Protein AF-A0A4P7JST0-F1 (afdb_monomer)

Secondary structure (DSSP, 8-state):
-HHHHHHHHHHHHHHHHHHHHHHHHHHHHHHHHHHH-GGGGGGTTS-SS-TTT-S---S-HHHHHHHHHHHHHHHHHHHHTT-HHHHHHHHHHHHHHHHHHHHHHHHHHHHTHHHHHHHHHHHHHHHHHHHHHHHHHHHHHH-S-HHHHHHHHHHHHHHHHHHHHHHHHHHHHHHH--TTSHHHHHHHHHHHHHHHHHHHHHHHHHHHHHHHHHTT-

Radius of gyration: 41.99 Å; Cα contacts (8 Å, |Δi|>4): 109; chains: 1; bounding box: 80×49×109 Å

Nearest PDB structures (foldseek):
  8i7o-assembly1_B2  TM=2.270E-01  e=3.101E-01  Mus musculus
  8otz-assembly1_DR  TM=3.383E-01  e=1.853E+00  Bos taurus
  8iyj-assembly1_S9  TM=3.357E-01  e=2.065E+00  Mus musculus
  8otz-assembly1_EP  TM=3.548E-01  e=4.652E+00  Bos taurus
  8otz-assembly1_F3  TM=2.801E-01  e=7.575E+00  Bos taurus

Foldseek 3Di:
DVVVVVVVVVVVLVVVLVVLVVLLVLQVVLQVVLVPDPLNVVVQPDFLDDCVLPVDGDSGLNVLSVVLNVLSVVLVVCVVVVVVVVSVVSVVSSVSSVVSSVVSSVCVVVVSPVSVVVVVVVVVVVVVVVVVVVVVVVCVLLPCPLVVLVVVLVVLVVVLVVLVVVLVVLVVVLVVDDDPCNVVSVVVNVVSVVVNVVSVVVSVVSVVVSVVSVVVD

pLDDT: mean 84.92, std 10.51, range [49.06, 96.25]

Solvent-accessible surface area (backbone atoms only — not comparable to full-atom values): 11962 Å² total; per-residue (Å²): 114,70,70,61,55,52,53,52,52,51,54,52,51,54,51,51,53,52,50,52,52,50,50,34,52,53,24,45,54,49,43,50,56,43,70,72,36,80,45,38,69,82,56,62,88,48,58,77,60,55,65,91,77,33,95,64,83,46,72,44,54,39,60,57,44,53,51,52,52,54,51,50,54,48,40,55,52,32,52,75,70,63,42,56,74,64,31,52,56,49,48,54,51,49,50,55,47,52,51,50,50,55,53,49,63,74,43,45,74,62,69,47,50,61,38,44,50,53,52,52,51,52,52,51,53,52,53,48,54,53,50,53,52,52,51,50,54,50,49,56,66,69,61,64,42,69,66,58,56,54,51,52,50,55,52,50,52,53,49,50,56,51,49,54,50,53,41,53,53,50,52,53,49,43,76,74,51,65,81,88,55,39,66,61,43,52,52,51,44,52,52,48,51,55,50,45,56,53,49,56,51,53,49,53,57,48,52,51,52,50,52,59,47,63,76,71,107

Structure (mmCIF, N/CA/C/O backbone):
data_AF-A0A4P7JST0-F1
#
_entry.id   AF-A0A4P7JST0-F1
#
loop_
_atom_site.group_PDB
_atom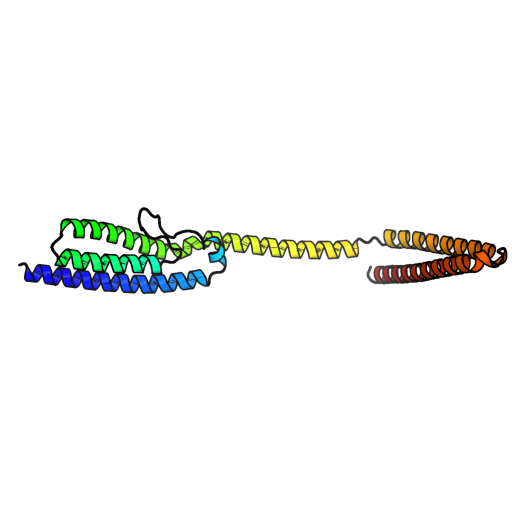_site.id
_atom_site.type_symbol
_atom_site.label_atom_id
_atom_site.label_alt_id
_atom_site.label_comp_id
_atom_site.label_asym_id
_atom_site.label_entity_id
_atom_site.label_seq_id
_atom_site.pdbx_PDB_ins_code
_atom_site.Cartn_x
_atom_site.Cartn_y
_atom_site.Cartn_z
_atom_site.occupancy
_atom_site.B_iso_or_equiv
_atom_site.auth_seq_id
_atom_site.auth_comp_id
_atom_site.auth_asym_id
_atom_site.auth_atom_id
_atom_site.pdbx_PDB_model_num
ATOM 1 N N . MET A 1 1 ? -34.701 -2.764 49.555 1.00 49.06 1 MET A N 1
ATOM 2 C CA . MET A 1 1 ? -33.698 -1.938 48.842 1.00 49.06 1 MET A CA 1
ATOM 3 C C . MET A 1 1 ? -32.906 -2.750 47.814 1.00 49.06 1 MET A C 1
ATOM 5 O O . MET A 1 1 ? -32.708 -2.244 46.717 1.00 49.06 1 MET A O 1
ATOM 9 N N . ASP A 1 2 ? -32.561 -4.014 48.085 1.00 53.06 2 ASP A N 1
ATOM 10 C CA . ASP A 1 2 ? -31.759 -4.849 47.164 1.00 53.06 2 ASP A CA 1
ATOM 11 C C . ASP A 1 2 ? -32.414 -5.152 45.804 1.00 53.06 2 ASP A C 1
ATOM 13 O O . ASP A 1 2 ? -31.735 -5.187 44.782 1.00 53.06 2 ASP A O 1
ATOM 17 N N . SER A 1 3 ? -33.745 -5.285 45.752 1.00 55.75 3 SER A N 1
ATOM 18 C CA . SER A 1 3 ? -34.475 -5.545 44.497 1.00 55.75 3 SER A CA 1
ATOM 19 C C . SER A 1 3 ? -34.432 -4.363 43.509 1.00 55.75 3 SER A C 1
ATOM 21 O O . SER A 1 3 ? -34.330 -4.569 42.300 1.00 55.75 3 SER A O 1
ATOM 23 N N . VAL A 1 4 ? -34.428 -3.123 44.013 1.00 57.88 4 VAL A N 1
ATOM 24 C CA . VAL A 1 4 ? -34.372 -1.904 43.183 1.00 57.88 4 VAL A CA 1
ATOM 25 C C . VAL A 1 4 ? -32.953 -1.670 42.654 1.00 57.88 4 VAL A C 1
ATOM 27 O O . VAL A 1 4 ? -32.780 -1.346 41.481 1.00 57.88 4 VAL A O 1
ATOM 30 N N . MET A 1 5 ? -31.929 -1.913 43.482 1.00 59.59 5 MET A N 1
ATOM 31 C CA . MET A 1 5 ? -30.520 -1.843 43.067 1.00 59.59 5 MET A CA 1
ATOM 32 C C . MET A 1 5 ? -30.179 -2.901 42.005 1.00 59.59 5 MET A C 1
ATOM 34 O O . MET A 1 5 ? -29.514 -2.597 41.014 1.00 59.59 5 MET A O 1
ATOM 38 N N . ALA A 1 6 ? -30.691 -4.127 42.153 1.00 62.25 6 ALA A N 1
ATOM 39 C CA . ALA A 1 6 ? -30.507 -5.189 41.164 1.00 62.25 6 ALA A CA 1
ATOM 40 C C . ALA A 1 6 ? -31.187 -4.871 39.817 1.00 62.25 6 ALA A C 1
ATOM 42 O O . ALA A 1 6 ? -30.610 -5.121 38.755 1.00 62.25 6 ALA A O 1
ATOM 43 N N . ALA A 1 7 ? -32.387 -4.279 39.842 1.00 63.47 7 ALA A N 1
ATOM 44 C CA . ALA A 1 7 ? -33.096 -3.856 38.634 1.00 63.47 7 ALA A CA 1
ATOM 45 C C . ALA A 1 7 ? -32.357 -2.732 37.884 1.00 63.47 7 ALA A C 1
ATOM 47 O O . ALA A 1 7 ? -32.268 -2.769 36.655 1.00 63.47 7 ALA A O 1
ATOM 48 N N . ASN A 1 8 ? -31.772 -1.780 38.618 1.00 73.81 8 ASN A N 1
ATOM 49 C CA . ASN A 1 8 ? -31.016 -0.670 38.040 1.00 73.81 8 ASN A CA 1
ATOM 50 C C . ASN A 1 8 ? -29.708 -1.151 37.379 1.00 73.81 8 ASN A C 1
ATOM 52 O O . ASN A 1 8 ? -29.407 -0.794 36.240 1.00 73.81 8 ASN A O 1
ATOM 56 N N . ASN A 1 9 ? -28.985 -2.068 38.032 1.00 76.88 9 ASN A N 1
ATOM 57 C CA . ASN A 1 9 ? -27.783 -2.686 37.460 1.00 76.88 9 ASN A CA 1
ATOM 58 C C . ASN A 1 9 ? -28.096 -3.477 36.183 1.00 76.88 9 ASN A C 1
ATOM 60 O O . ASN A 1 9 ? -27.368 -3.386 35.196 1.00 76.88 9 ASN A O 1
ATOM 64 N N . LYS A 1 10 ? -29.222 -4.197 36.153 1.00 79.06 10 LYS A N 1
ATOM 65 C CA . LYS A 1 10 ? -29.662 -4.934 34.962 1.00 79.06 10 LYS A CA 1
ATOM 66 C C . LYS A 1 10 ? -29.903 -4.011 33.761 1.00 79.06 10 LYS A C 1
ATOM 68 O O . LYS A 1 10 ? -29.487 -4.342 32.651 1.00 79.06 10 LYS A O 1
ATOM 73 N N . GLN A 1 11 ? -30.531 -2.853 33.970 1.00 82.56 11 GLN A N 1
ATOM 74 C CA . GLN A 1 11 ? -30.744 -1.861 32.909 1.00 82.56 11 GLN A CA 1
ATOM 75 C C . GLN A 1 11 ? -29.426 -1.257 32.402 1.00 82.56 11 GLN A C 1
ATOM 77 O O . GLN A 1 11 ? -29.249 -1.096 31.193 1.00 82.56 11 GLN A O 1
ATOM 82 N N . LEU A 1 12 ? -28.480 -0.980 33.304 1.00 83.19 12 LEU A N 1
ATOM 83 C CA . LEU A 1 12 ? -27.148 -0.490 32.943 1.00 83.19 12 LEU A CA 1
ATOM 84 C C . LEU A 1 12 ? -26.385 -1.496 32.070 1.00 83.19 12 L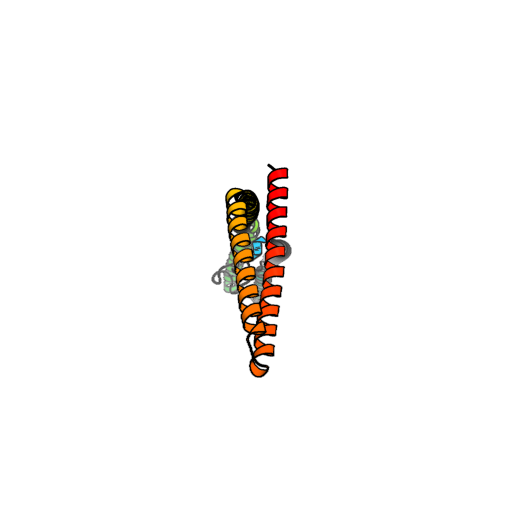EU A C 1
ATOM 86 O O . LEU A 1 12 ? -25.850 -1.114 31.027 1.00 83.19 12 LEU A O 1
ATOM 90 N N . TYR A 1 13 ? -26.401 -2.785 32.423 1.00 84.75 13 TYR A N 1
ATOM 91 C CA . TYR A 1 13 ? -25.759 -3.825 31.613 1.00 84.75 13 TYR A CA 1
ATOM 92 C C . TYR A 1 13 ? -26.397 -3.977 30.232 1.00 84.75 13 TYR A C 1
ATOM 94 O O . TYR A 1 13 ? -25.679 -4.091 29.240 1.00 84.75 13 TYR A O 1
ATOM 102 N N . MET A 1 14 ? -27.728 -3.907 30.136 1.00 86.12 14 MET A N 1
ATOM 103 C CA . MET A 1 14 ? -28.418 -3.930 28.840 1.00 86.12 14 MET A CA 1
ATOM 104 C C . MET A 1 14 ? -27.998 -2.755 27.950 1.00 86.12 14 MET A C 1
ATOM 106 O O . MET A 1 14 ? -27.774 -2.929 26.749 1.00 86.12 14 MET A O 1
ATOM 110 N N . ARG A 1 15 ? -27.836 -1.563 28.534 1.00 88.88 15 ARG A N 1
ATOM 111 C CA . ARG A 1 15 ? -27.357 -0.382 27.808 1.00 88.88 15 ARG A CA 1
ATOM 112 C C . ARG A 1 15 ? -25.908 -0.548 27.347 1.00 88.88 15 ARG A C 1
ATOM 114 O O . ARG A 1 15 ? -25.616 -0.245 26.191 1.00 88.88 15 ARG A O 1
ATOM 121 N N . LEU A 1 16 ? -25.026 -1.066 28.204 1.00 87.44 16 LEU A N 1
ATOM 122 C CA . LEU A 1 16 ? -23.632 -1.367 27.852 1.00 87.44 16 LEU A CA 1
ATOM 123 C C . LEU A 1 16 ? -23.541 -2.389 26.715 1.00 87.44 16 LEU A C 1
ATOM 125 O O . LEU A 1 16 ? -22.839 -2.151 25.738 1.00 87.44 16 LEU A O 1
ATOM 129 N N . GLN A 1 17 ? -24.310 -3.477 26.782 1.00 89.62 17 GLN A N 1
ATOM 130 C CA . GLN A 1 17 ? -24.372 -4.472 25.708 1.00 89.62 17 GLN A CA 1
ATOM 131 C C . GLN A 1 17 ? -24.868 -3.860 24.393 1.00 89.62 17 GLN A C 1
ATOM 133 O O . GLN A 1 17 ? -24.312 -4.139 23.332 1.00 89.62 17 GLN A O 1
ATOM 138 N N . SER A 1 18 ? -25.888 -2.996 24.440 1.00 91.19 18 SER A N 1
ATOM 139 C CA . SER A 1 18 ? -26.353 -2.268 23.253 1.00 91.19 18 SER A CA 1
ATOM 140 C C . SER A 1 18 ? -25.259 -1.371 22.668 1.00 91.19 18 SER A C 1
ATOM 142 O O . SER A 1 18 ? -25.086 -1.327 21.451 1.00 91.19 18 SER A O 1
ATOM 144 N N . MET A 1 19 ? -24.505 -0.677 23.522 1.00 91.62 19 MET A N 1
ATOM 145 C CA . MET A 1 19 ? -23.411 0.196 23.103 1.00 91.62 19 MET A CA 1
ATOM 146 C C . MET A 1 19 ? -22.268 -0.597 22.460 1.00 91.62 19 MET A C 1
ATOM 148 O O . MET A 1 19 ? -21.794 -0.220 21.393 1.00 91.62 19 MET A O 1
ATOM 152 N N . VAL A 1 20 ? -21.862 -1.724 23.054 1.00 91.75 20 VAL A N 1
ATOM 153 C CA . VAL A 1 20 ? -20.820 -2.603 22.494 1.00 91.75 20 VAL A CA 1
ATOM 154 C C . VAL A 1 20 ? -21.263 -3.199 21.156 1.00 91.75 20 VAL A C 1
ATOM 156 O O . VAL A 1 20 ? -20.467 -3.251 20.220 1.00 91.75 20 VAL A O 1
ATOM 159 N N . LYS A 1 21 ? -22.542 -3.567 21.003 1.00 93.00 21 LYS A N 1
ATOM 160 C CA . LYS A 1 21 ? -23.092 -4.013 19.710 1.00 93.00 21 LYS A CA 1
ATOM 161 C C . LYS A 1 21 ? -23.000 -2.934 18.632 1.00 93.00 21 LYS A C 1
ATOM 163 O O . LYS A 1 21 ? -22.606 -3.239 17.507 1.00 93.00 21 LYS A O 1
ATOM 168 N N . GLN A 1 22 ? -23.335 -1.689 18.967 1.00 93.56 22 GLN A N 1
ATOM 169 C CA . GLN A 1 22 ? -23.186 -0.568 18.039 1.00 93.56 22 GLN A CA 1
ATOM 170 C C . GLN A 1 22 ? -21.712 -0.348 17.680 1.00 93.56 22 GLN A C 1
ATOM 172 O O . GLN A 1 22 ? -21.370 -0.311 16.501 1.00 93.56 22 GLN A O 1
ATOM 177 N N . LEU A 1 23 ? -20.830 -0.324 18.683 1.00 93.12 23 LEU A N 1
ATOM 178 C CA . LEU A 1 23 ? -19.386 -0.188 18.495 1.00 93.12 23 LEU A CA 1
ATOM 179 C C . LEU A 1 23 ? -18.822 -1.287 17.587 1.00 93.12 23 LEU A C 1
ATOM 181 O O . LEU A 1 23 ? -17.928 -1.042 16.784 1.00 93.12 23 LEU A O 1
ATOM 185 N N . HIS A 1 24 ? -19.365 -2.500 17.679 1.00 94.19 24 HIS A N 1
ATOM 186 C CA . HIS A 1 24 ? -18.968 -3.621 16.838 1.00 94.19 24 HIS A CA 1
ATOM 187 C C . HIS A 1 24 ? -19.388 -3.425 15.375 1.00 94.19 24 HIS A C 1
ATOM 189 O O . HIS A 1 24 ? -18.627 -3.757 14.464 1.00 94.19 24 HIS A O 1
ATOM 195 N N . SER A 1 25 ? -20.584 -2.877 15.139 1.00 94.12 25 SER A N 1
ATOM 196 C CA . SER A 1 25 ? -21.044 -2.498 13.798 1.00 94.12 25 SER A CA 1
ATOM 197 C C . SER A 1 25 ? -20.152 -1.412 13.195 1.00 94.12 25 SER A C 1
ATOM 199 O O . SER A 1 25 ? -19.687 -1.554 12.063 1.00 94.12 25 SER A O 1
ATOM 201 N N . ASP A 1 26 ? -19.851 -0.372 13.972 1.00 92.81 26 ASP A N 1
ATOM 202 C CA . ASP A 1 26 ? -18.998 0.739 13.544 1.00 92.81 26 ASP A CA 1
A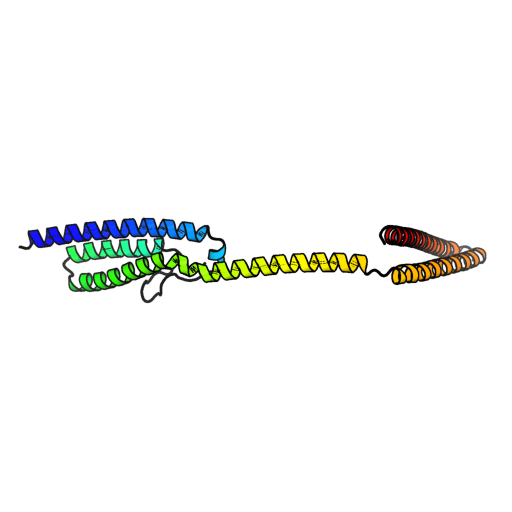TOM 203 C C . ASP A 1 26 ? -17.568 0.262 13.257 1.00 92.81 26 ASP A C 1
ATOM 205 O O . ASP A 1 26 ? -16.986 0.599 12.226 1.00 92.81 26 ASP A O 1
ATOM 209 N N . ALA A 1 27 ? -17.023 -0.603 14.117 1.00 93.81 27 ALA A N 1
ATOM 210 C CA . ALA A 1 27 ? -15.721 -1.227 13.918 1.00 93.81 27 ALA A CA 1
ATOM 211 C C . ALA A 1 27 ? -15.664 -2.037 12.617 1.00 93.81 27 ALA A C 1
ATOM 213 O O . ALA A 1 27 ? -14.731 -1.870 11.837 1.00 93.81 27 ALA A O 1
ATOM 214 N N . LYS A 1 28 ? -16.686 -2.854 12.327 1.00 94.06 28 LYS A N 1
ATOM 215 C CA . LYS A 1 28 ? -16.771 -3.612 11.066 1.00 94.06 28 LYS A CA 1
ATOM 216 C C . LYS A 1 28 ? -16.854 -2.708 9.838 1.00 94.06 28 LYS A C 1
ATOM 218 O O . LYS A 1 28 ? -16.237 -3.012 8.816 1.00 94.06 28 LYS A O 1
ATOM 223 N N . ALA A 1 29 ? -17.615 -1.618 9.919 1.00 93.19 29 ALA A N 1
ATOM 224 C CA . ALA A 1 29 ? -17.712 -0.650 8.832 1.00 93.19 29 ALA A CA 1
ATOM 225 C C . ALA A 1 29 ? -16.350 0.011 8.562 1.00 93.19 29 ALA A C 1
ATOM 227 O O . ALA A 1 29 ? -15.908 0.054 7.413 1.00 93.19 29 ALA A O 1
ATOM 228 N N . THR A 1 30 ? -15.651 0.440 9.615 1.00 90.62 30 THR A N 1
ATOM 229 C CA . THR A 1 30 ? -14.305 1.025 9.522 1.00 90.62 30 THR A CA 1
ATOM 230 C C . THR A 1 30 ? -13.275 0.020 9.009 1.00 90.62 30 THR A C 1
ATOM 232 O O . THR A 1 30 ? -12.503 0.350 8.114 1.00 90.62 30 THR A O 1
ATOM 235 N N . ASP A 1 31 ? -13.296 -1.228 9.485 1.00 92.00 31 ASP A N 1
ATOM 236 C CA . ASP A 1 31 ? -12.404 -2.292 9.003 1.00 92.00 31 ASP A CA 1
ATOM 237 C C . ASP A 1 31 ? -12.580 -2.534 7.498 1.00 92.00 31 ASP A C 1
ATOM 239 O O . ASP A 1 31 ? -11.600 -2.692 6.766 1.00 92.00 31 ASP A O 1
ATOM 243 N N . LYS A 1 32 ? -13.825 -2.517 7.006 1.00 91.00 32 LYS A N 1
ATOM 244 C CA . LYS A 1 32 ? -14.115 -2.638 5.572 1.00 91.00 32 LYS A CA 1
ATOM 245 C C . LYS A 1 32 ? -13.585 -1.437 4.786 1.00 91.00 32 LYS A C 1
ATOM 247 O O . LYS A 1 32 ? -12.882 -1.626 3.797 1.00 91.00 32 LYS A O 1
ATOM 252 N N . LEU A 1 33 ? -13.861 -0.217 5.254 1.00 88.94 33 LEU A N 1
ATOM 253 C CA . LEU A 1 33 ? -13.346 1.008 4.633 1.00 88.94 33 LEU A CA 1
ATOM 254 C C . LEU A 1 33 ? -11.814 1.014 4.574 1.00 88.94 33 LEU A C 1
ATOM 256 O O . LEU A 1 33 ? -11.236 1.434 3.573 1.00 88.94 33 LEU A O 1
ATOM 260 N N . ASN A 1 34 ? -11.159 0.515 5.620 1.00 88.00 34 ASN A N 1
ATOM 261 C CA . ASN A 1 34 ? -9.712 0.389 5.685 1.00 88.00 34 ASN A CA 1
ATOM 262 C C . ASN A 1 34 ? -9.185 -0.632 4.675 1.00 88.00 34 ASN A C 1
ATOM 264 O O . ASN A 1 34 ? -8.257 -0.318 3.935 1.00 88.00 34 ASN A O 1
ATOM 268 N N . LYS A 1 35 ? -9.812 -1.807 4.555 1.00 86.38 35 LYS A N 1
ATOM 269 C CA . LYS A 1 35 ? -9.438 -2.815 3.545 1.00 86.38 35 LYS A CA 1
ATOM 270 C C . LYS A 1 35 ? -9.549 -2.292 2.108 1.00 86.38 35 LYS A C 1
ATOM 272 O O . LYS A 1 35 ? -8.693 -2.614 1.287 1.00 86.38 35 LYS A O 1
ATOM 277 N N . ASP A 1 36 ? -10.550 -1.461 1.822 1.00 85.81 36 ASP A N 1
ATOM 278 C CA . ASP A 1 36 ? -10.782 -0.907 0.482 1.00 85.81 36 ASP A CA 1
ATOM 279 C C . ASP A 1 36 ? -9.819 0.251 0.126 1.00 85.81 36 ASP A C 1
ATOM 281 O O . ASP A 1 36 ? -9.623 0.582 -1.050 1.00 85.81 36 ASP A O 1
ATOM 285 N N . ARG A 1 37 ? -9.171 0.880 1.118 1.00 85.12 37 ARG A N 1
ATOM 286 C CA . ARG A 1 37 ? -8.226 1.987 0.901 1.00 85.12 37 ARG A CA 1
ATOM 287 C C . ARG A 1 37 ? -6.866 1.483 0.424 1.00 85.12 37 ARG A C 1
ATOM 289 O O . ARG A 1 37 ? -6.140 0.802 1.138 1.00 85.12 37 ARG A O 1
ATOM 296 N N . LYS A 1 38 ? -6.431 1.943 -0.754 1.00 77.88 38 LYS A N 1
ATOM 297 C CA . LYS A 1 38 ? -5.102 1.613 -1.317 1.00 77.88 38 LYS A CA 1
ATOM 298 C C . LYS A 1 38 ? -3.936 1.999 -0.397 1.00 77.88 38 LYS A C 1
ATOM 300 O O . LYS A 1 38 ? -2.923 1.308 -0.371 1.00 77.88 38 LYS A O 1
ATOM 305 N N . SER A 1 39 ? -4.072 3.093 0.349 1.00 75.81 39 SER A N 1
ATOM 306 C CA . SER A 1 39 ? -3.072 3.579 1.306 1.00 75.81 39 SER A CA 1
ATOM 307 C C . SER A 1 39 ? -2.976 2.732 2.576 1.00 75.81 39 SER A C 1
ATOM 309 O O . SER A 1 39 ? -1.939 2.757 3.239 1.00 75.81 39 SER A O 1
ATOM 311 N N . HIS A 1 40 ? -3.993 1.916 2.876 1.00 76.62 40 HIS A N 1
ATOM 312 C CA . HIS A 1 40 ? -3.986 1.011 4.023 1.00 76.62 40 HIS A CA 1
ATOM 313 C C . HIS A 1 40 ? -2.894 -0.063 3.923 1.00 76.62 40 HIS A C 1
ATOM 315 O O . HIS A 1 40 ? -2.436 -0.569 4.945 1.00 76.62 40 HIS A O 1
ATOM 321 N N . TYR A 1 41 ? -2.388 -0.335 2.712 1.00 75.88 41 TYR A N 1
ATOM 322 C CA . TYR A 1 41 ? -1.210 -1.179 2.493 1.00 75.88 41 TYR A CA 1
ATOM 323 C C . TYR A 1 41 ? -0.020 -0.782 3.384 1.00 75.88 41 TYR A C 1
ATOM 325 O O . TYR A 1 41 ? 0.662 -1.651 3.914 1.00 75.88 41 TYR A O 1
ATOM 333 N N . TYR A 1 42 ? 0.205 0.518 3.603 1.00 70.38 42 TYR A N 1
ATOM 334 C CA . TYR A 1 42 ? 1.359 1.013 4.360 1.00 70.38 42 TYR A CA 1
ATOM 335 C C . TYR A 1 42 ? 1.244 0.846 5.885 1.00 70.38 42 TYR A C 1
ATOM 337 O O . TYR A 1 42 ? 2.232 1.063 6.578 1.00 70.38 42 TYR A O 1
ATOM 345 N N . ILE A 1 43 ? 0.061 0.499 6.409 1.00 75.56 43 ILE A N 1
ATOM 346 C CA . ILE A 1 43 ? -0.234 0.440 7.857 1.00 75.56 43 ILE A CA 1
ATOM 347 C C . ILE A 1 43 ? -0.720 -0.969 8.268 1.00 75.56 43 ILE A C 1
ATOM 349 O O . ILE A 1 43 ? -0.981 -1.239 9.436 1.00 75.56 43 ILE A O 1
ATOM 353 N N . LYS A 1 44 ? -0.810 -1.904 7.314 1.00 72.12 44 LYS A N 1
ATOM 354 C CA . LYS A 1 44 ? -1.447 -3.220 7.481 1.00 72.12 44 LYS A CA 1
ATOM 355 C C . LYS A 1 44 ? -0.801 -4.119 8.544 1.00 72.12 44 LYS A C 1
ATOM 357 O O . LYS A 1 44 ? -1.469 -5.017 9.035 1.00 72.12 44 LYS A O 1
ATOM 362 N N . GLU A 1 45 ? 0.466 -3.906 8.892 1.00 72.50 45 GLU A N 1
ATOM 363 C CA . GLU A 1 45 ? 1.222 -4.779 9.809 1.00 72.50 45 GLU A CA 1
ATOM 364 C C . GLU A 1 45 ? 1.321 -4.236 11.241 1.00 72.50 45 GLU A C 1
ATOM 366 O O . GLU A 1 45 ? 1.936 -4.861 12.100 1.00 72.50 45 GLU A O 1
ATOM 371 N N . GLN A 1 46 ? 0.717 -3.080 11.521 1.00 80.44 46 GLN A N 1
ATOM 372 C CA . GLN A 1 46 ? 0.775 -2.472 12.847 1.00 80.44 46 GLN A CA 1
ATOM 373 C C . GLN A 1 46 ? -0.467 -2.830 13.662 1.00 80.44 46 GLN A C 1
ATOM 375 O O . GLN A 1 46 ? -1.598 -2.571 13.238 1.00 80.44 46 GLN A O 1
ATOM 380 N N . ALA A 1 47 ? -0.240 -3.397 14.849 1.00 83.56 47 ALA A N 1
ATOM 381 C CA . ALA A 1 47 ? -1.287 -3.611 15.840 1.00 83.56 47 ALA A CA 1
ATOM 382 C C . ALA A 1 47 ? -1.977 -2.281 16.183 1.00 83.56 47 ALA A C 1
ATOM 384 O O . ALA A 1 47 ? -1.322 -1.242 16.296 1.00 83.56 47 ALA A O 1
ATOM 385 N N . LEU A 1 48 ? -3.305 -2.306 16.334 1.00 86.19 48 LEU A N 1
ATOM 386 C CA . LEU A 1 48 ? -4.086 -1.090 16.600 1.00 86.19 48 LEU A CA 1
ATOM 387 C C . LEU A 1 48 ? -3.889 -0.547 18.017 1.00 86.19 48 LEU A C 1
ATOM 389 O O . LEU A 1 48 ? -3.975 0.661 18.230 1.00 86.19 48 LEU A O 1
ATOM 393 N N . PHE A 1 49 ? -3.638 -1.438 18.973 1.00 90.56 49 PHE A N 1
ATOM 394 C CA . PHE A 1 49 ? -3.496 -1.114 20.387 1.00 90.56 49 PHE A CA 1
ATOM 395 C C . PHE A 1 49 ? -2.282 -1.824 20.984 1.00 90.56 49 PHE A C 1
ATOM 397 O O . PHE A 1 49 ? -1.817 -2.831 20.450 1.00 90.56 49 PHE A O 1
ATOM 404 N N . SER A 1 50 ? -1.782 -1.298 22.104 1.00 87.56 50 SER A N 1
ATOM 405 C CA . SER A 1 50 ? -0.683 -1.908 22.849 1.00 87.56 50 SER A CA 1
ATOM 406 C C . SER A 1 50 ? -1.125 -3.179 23.575 1.00 87.56 50 SER A C 1
ATOM 408 O O . SER A 1 50 ? -2.248 -3.269 24.078 1.00 87.56 50 SER A O 1
ATOM 410 N N . GLU A 1 51 ? -0.193 -4.122 23.718 1.00 88.62 51 GLU A N 1
ATOM 411 C CA . GLU A 1 51 ? -0.404 -5.370 24.467 1.00 88.62 51 GLU A CA 1
ATOM 412 C C . GLU A 1 51 ? -0.704 -5.132 25.957 1.00 88.62 51 GLU A C 1
ATOM 414 O O . GLU A 1 51 ? -1.347 -5.942 26.617 1.00 88.62 51 GLU A O 1
ATOM 419 N N . THR A 1 52 ? -0.279 -3.981 26.488 1.00 88.62 52 THR A N 1
ATOM 420 C CA . THR A 1 52 ? -0.570 -3.554 27.863 1.00 88.62 52 THR A CA 1
ATOM 421 C C . THR A 1 52 ? -2.042 -3.221 28.090 1.00 88.62 52 THR A C 1
ATOM 423 O O . THR A 1 52 ? -2.530 -3.369 29.206 1.00 88.62 52 THR A O 1
ATOM 426 N N . LEU A 1 53 ? -2.747 -2.762 27.051 1.00 90.19 53 LEU A N 1
ATOM 427 C CA . LEU A 1 53 ? -4.161 -2.398 27.127 1.00 90.19 53 LEU A CA 1
ATOM 428 C C . LEU A 1 53 ? -5.061 -3.560 26.697 1.00 90.19 53 LEU A C 1
ATOM 430 O O . LEU A 1 53 ? -6.125 -3.781 27.279 1.00 90.19 53 LEU A O 1
ATOM 434 N N . PHE A 1 54 ? -4.627 -4.311 25.685 1.00 91.94 54 PHE A N 1
ATOM 435 C CA . PHE A 1 54 ? -5.319 -5.492 25.192 1.00 91.94 54 PHE A CA 1
ATOM 436 C C . PHE A 1 54 ? -4.361 -6.678 25.132 1.00 91.94 54 PHE A C 1
ATOM 438 O O . PHE A 1 54 ? -3.379 -6.607 24.403 1.00 91.94 54 PHE A O 1
ATOM 445 N N . PRO A 1 55 ? -4.694 -7.824 25.748 1.00 89.38 55 PRO A N 1
ATOM 446 C CA . PRO A 1 55 ? -3.891 -9.045 25.622 1.00 89.38 55 PRO A CA 1
ATOM 447 C C . PRO A 1 55 ? -3.862 -9.635 24.203 1.00 89.38 55 PRO A C 1
ATOM 449 O O . PRO A 1 55 ? -3.197 -10.635 23.954 1.00 89.38 55 PRO A O 1
ATOM 452 N N . VAL A 1 56 ? -4.651 -9.071 23.287 1.00 89.38 56 VAL A N 1
ATOM 453 C CA . VAL A 1 56 ? -4.829 -9.552 21.922 1.00 89.38 56 VAL A CA 1
ATOM 454 C C . VAL A 1 56 ? -4.241 -8.533 20.955 1.00 89.38 56 VAL A C 1
ATOM 456 O O . VAL A 1 56 ? -4.475 -7.335 21.094 1.00 89.38 56 VAL A O 1
ATOM 459 N N . SER A 1 57 ? -3.528 -9.014 19.941 1.00 87.81 57 SER A N 1
ATOM 460 C CA . SER A 1 57 ? -2.988 -8.187 18.864 1.00 87.81 57 SER A CA 1
ATOM 461 C C . SER A 1 57 ? -3.740 -8.461 17.566 1.00 87.81 57 SER A C 1
ATOM 463 O O . SER A 1 57 ? -3.868 -9.606 17.136 1.00 87.81 57 SER A O 1
ATOM 465 N N . SER A 1 58 ? -4.283 -7.410 16.957 1.00 89.25 58 SER A N 1
ATOM 466 C CA . SER A 1 58 ? -4.970 -7.478 15.674 1.00 89.25 58 SER A CA 1
ATOM 467 C C . SER A 1 58 ? -4.831 -6.158 14.922 1.00 89.25 58 SER A C 1
ATOM 469 O O . SER A 1 58 ? -4.579 -5.095 15.493 1.00 89.25 58 SER A O 1
ATOM 471 N N . THR A 1 59 ? -5.013 -6.234 13.613 1.00 87.62 59 THR A N 1
ATOM 472 C CA . THR A 1 59 ? -5.036 -5.084 12.704 1.00 87.62 59 THR A CA 1
ATOM 473 C C . THR A 1 59 ? -6.466 -4.595 12.447 1.00 87.62 59 THR A C 1
ATOM 475 O O . THR A 1 59 ? -6.656 -3.556 11.817 1.00 87.62 59 THR A O 1
ATOM 478 N N . GLU A 1 60 ? -7.465 -5.318 12.968 1.00 90.69 60 GLU A N 1
ATOM 479 C CA . GLU A 1 60 ? -8.898 -5.069 12.789 1.00 90.69 60 GLU A CA 1
ATOM 480 C C . GLU A 1 60 ? -9.561 -4.651 14.109 1.00 90.69 60 GLU A C 1
ATOM 482 O O . GLU A 1 60 ? -9.412 -5.321 15.137 1.00 90.69 60 GLU A O 1
ATOM 487 N N . PHE A 1 61 ? -10.347 -3.571 14.083 1.00 92.88 61 PHE A N 1
ATOM 488 C CA . PHE A 1 61 ? -11.071 -3.052 15.246 1.00 92.88 61 PHE A CA 1
ATOM 489 C C . PHE A 1 61 ? -12.110 -4.052 15.758 1.00 92.88 61 PHE A C 1
ATOM 491 O O . PHE A 1 61 ? -12.294 -4.207 16.968 1.00 92.88 61 PHE A O 1
ATOM 498 N N . SER A 1 62 ? -12.774 -4.770 14.851 1.00 93.75 62 SER A N 1
ATOM 499 C CA . SER A 1 62 ? -13.812 -5.750 15.188 1.00 93.75 62 SER A CA 1
ATOM 500 C C . SER A 1 62 ? -13.306 -6.881 16.092 1.00 93.75 62 SER A C 1
ATOM 502 O O . SER A 1 62 ? -14.076 -7.412 16.903 1.00 93.75 62 SER A O 1
ATOM 504 N N . HIS A 1 63 ? -12.014 -7.212 16.028 1.00 93.31 63 HIS A N 1
ATOM 505 C CA . HIS A 1 63 ? -11.400 -8.219 16.890 1.00 93.31 63 HIS A CA 1
ATOM 506 C C . HIS A 1 63 ? -11.315 -7.750 18.352 1.00 93.31 63 HIS A C 1
ATOM 508 O O . HIS A 1 63 ? -11.704 -8.481 19.264 1.00 93.31 63 HIS A O 1
ATOM 514 N N . TYR A 1 64 ? -10.919 -6.493 18.571 1.00 94.19 64 TYR A N 1
ATOM 515 C CA . TYR A 1 64 ? -10.873 -5.871 19.897 1.00 94.19 64 TYR A CA 1
ATOM 516 C C . TYR A 1 64 ? -12.266 -5.686 20.501 1.00 94.19 64 TYR A C 1
ATOM 518 O O . TYR A 1 64 ? -12.475 -5.980 21.675 1.00 94.19 64 TYR A O 1
ATOM 526 N N . VAL A 1 65 ? -13.256 -5.289 19.695 1.00 94.25 65 VAL A N 1
ATOM 527 C CA . VAL A 1 65 ? -14.637 -5.166 20.191 1.00 94.25 65 VAL A CA 1
ATOM 528 C C . VAL A 1 65 ? -15.218 -6.534 20.567 1.00 94.25 65 VAL A C 1
ATOM 530 O O . VAL A 1 65 ? -15.933 -6.648 21.557 1.00 94.25 65 VAL A O 1
ATOM 533 N N . SER A 1 66 ? -14.876 -7.595 19.827 1.00 94.25 66 SER A N 1
ATOM 534 C CA . SER A 1 66 ? -15.280 -8.967 20.180 1.00 94.25 66 SER A CA 1
ATOM 535 C C . SER A 1 66 ? -14.669 -9.427 21.505 1.00 94.25 66 SER A C 1
ATOM 537 O O . SER A 1 66 ? -15.301 -10.161 22.262 1.00 94.25 66 SER A O 1
ATOM 539 N N . TYR A 1 67 ? -13.434 -9.010 21.788 1.00 94.44 67 TYR A N 1
ATOM 540 C CA . TYR A 1 67 ? -12.791 -9.267 23.072 1.00 94.44 67 TYR A CA 1
ATOM 541 C C . TYR A 1 67 ? -13.509 -8.534 24.217 1.00 94.44 67 TYR A C 1
ATOM 543 O O . TYR A 1 67 ? -13.848 -9.161 25.219 1.00 94.44 67 TYR A O 1
ATOM 551 N N . VAL A 1 68 ? -13.821 -7.248 24.034 1.00 93.25 68 VAL A N 1
ATOM 552 C CA . VAL A 1 68 ? -14.593 -6.442 24.999 1.00 93.25 68 VAL A CA 1
ATOM 553 C C . VAL A 1 68 ? -15.970 -7.054 25.273 1.00 93.25 68 VAL A C 1
ATOM 555 O O . VAL A 1 68 ? -16.386 -7.118 26.424 1.00 93.25 68 VAL A O 1
ATOM 558 N N . ASP A 1 69 ? -16.659 -7.571 24.253 1.00 93.38 69 ASP A N 1
ATOM 559 C CA . ASP A 1 69 ? -17.959 -8.238 24.424 1.00 93.38 69 ASP A CA 1
ATOM 560 C C . ASP A 1 69 ? -17.856 -9.509 25.290 1.00 93.38 69 ASP A C 1
ATOM 562 O O . ASP A 1 69 ? -18.664 -9.733 26.193 1.00 93.38 69 ASP A O 1
ATOM 566 N N . LYS A 1 70 ? -16.805 -10.318 25.095 1.00 93.81 70 LYS A N 1
ATOM 567 C CA . LYS A 1 70 ? -16.529 -11.483 25.955 1.00 93.81 70 LYS A CA 1
ATOM 568 C C . LYS A 1 70 ? -16.242 -11.069 27.399 1.00 93.81 70 LYS A C 1
ATOM 570 O O . LYS A 1 70 ? -16.773 -11.690 28.319 1.00 93.81 70 LYS A O 1
ATOM 575 N N . GLN A 1 71 ? -15.445 -10.020 27.594 1.00 91.62 71 GLN A N 1
ATOM 576 C CA . GLN A 1 71 ? -15.128 -9.490 28.922 1.00 91.62 71 GLN A CA 1
ATOM 577 C C . GLN A 1 71 ? -16.363 -8.902 29.617 1.00 91.62 71 GLN A C 1
ATOM 579 O O . GLN A 1 71 ? -16.563 -9.127 30.807 1.00 91.62 71 GLN A O 1
ATOM 584 N N . LEU A 1 72 ? -17.256 -8.241 28.878 1.00 91.94 72 LEU A N 1
ATOM 585 C CA . LEU A 1 72 ? -18.523 -7.741 29.412 1.00 91.94 72 LEU A CA 1
ATOM 586 C C . LEU A 1 72 ? -19.427 -8.884 29.899 1.00 91.94 72 LEU A C 1
ATOM 588 O O . LEU A 1 72 ? -20.018 -8.796 30.974 1.00 91.94 72 LEU A O 1
ATOM 592 N N . ASN A 1 73 ? -19.505 -9.985 29.148 1.00 91.75 73 ASN A N 1
ATOM 593 C CA . ASN A 1 73 ? -20.248 -11.170 29.582 1.00 91.75 73 ASN A CA 1
ATOM 594 C C . ASN A 1 73 ? -19.615 -11.821 30.824 1.00 91.75 73 ASN A C 1
ATOM 596 O O . ASN A 1 73 ? -20.335 -12.277 31.715 1.00 91.75 73 ASN A O 1
ATOM 600 N N . HIS A 1 74 ? -18.282 -11.819 30.918 1.00 91.50 74 HIS A N 1
ATOM 601 C CA . HIS A 1 74 ? -17.572 -12.289 32.105 1.00 91.50 74 HIS A CA 1
ATOM 602 C C . HIS A 1 74 ? -17.859 -11.413 33.334 1.00 91.50 74 HIS A C 1
ATOM 604 O O . HIS A 1 74 ? -18.143 -11.944 34.405 1.00 91.50 74 HIS A O 1
ATOM 610 N N . LEU A 1 75 ? -17.896 -10.088 33.168 1.00 89.50 75 LEU A N 1
ATOM 611 C CA . LEU A 1 75 ? -18.264 -9.146 34.226 1.00 89.50 75 LEU A CA 1
ATOM 612 C C . LEU A 1 75 ? -19.675 -9.412 34.761 1.00 89.50 75 LEU A C 1
ATOM 614 O O . LEU A 1 75 ? -19.878 -9.456 35.973 1.00 89.50 75 LEU A O 1
ATOM 618 N N . ILE A 1 76 ? -20.646 -9.645 33.873 1.00 87.62 76 ILE A N 1
ATOM 619 C CA . ILE A 1 76 ? -22.022 -9.982 34.270 1.00 87.62 76 ILE A CA 1
ATOM 620 C C . ILE A 1 76 ? -22.043 -11.289 35.080 1.00 87.62 76 ILE A C 1
ATOM 622 O O . ILE A 1 76 ? -22.731 -11.374 36.098 1.00 87.62 76 ILE A O 1
ATOM 626 N N . ALA A 1 77 ? -21.267 -12.298 34.671 1.00 88.94 77 ALA A N 1
ATOM 627 C CA . ALA A 1 77 ? -21.159 -13.558 35.404 1.00 88.94 77 ALA A CA 1
ATOM 628 C C . ALA A 1 77 ? -20.514 -13.379 36.793 1.00 88.94 77 ALA A C 1
ATOM 630 O O . ALA A 1 77 ? -21.036 -13.912 37.772 1.00 88.94 77 ALA A O 1
ATOM 631 N N . LEU A 1 78 ? -19.436 -12.592 36.900 1.00 87.19 78 LEU A N 1
ATOM 632 C CA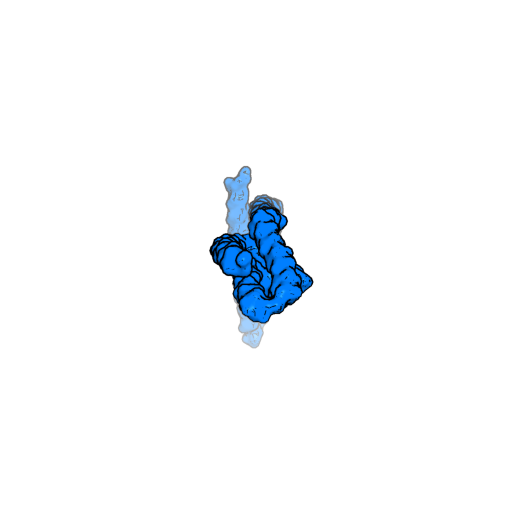 . LEU A 1 78 ? -18.765 -12.282 38.171 1.00 87.19 78 LEU A CA 1
ATOM 633 C C . LEU A 1 78 ? -19.677 -11.530 39.142 1.00 87.19 78 LEU A C 1
ATOM 635 O O . LEU A 1 78 ? -19.694 -11.835 40.336 1.00 87.19 78 LEU A O 1
ATOM 639 N N . GLN A 1 79 ? -20.471 -10.590 38.625 1.00 84.38 79 GLN A N 1
ATOM 640 C CA . GLN A 1 79 ? -21.431 -9.838 39.425 1.00 84.38 79 GLN A CA 1
ATOM 641 C C . GLN A 1 79 ? -22.531 -10.750 39.981 1.00 84.38 79 GLN A C 1
ATOM 643 O O . GLN A 1 79 ? -22.888 -10.643 41.154 1.00 84.38 79 GLN A O 1
ATOM 648 N N . ASN A 1 80 ? -23.023 -11.691 39.170 1.00 85.38 80 ASN A N 1
ATOM 649 C CA . ASN A 1 80 ? -24.006 -12.687 39.603 1.00 85.38 80 ASN A CA 1
ATOM 650 C C . ASN A 1 80 ? -23.426 -13.681 40.624 1.00 85.38 80 ASN A C 1
ATOM 652 O O . ASN A 1 80 ? -24.150 -14.143 41.501 1.00 85.38 80 ASN A O 1
ATOM 656 N N . ALA A 1 81 ? -22.128 -13.989 40.530 1.00 87.88 81 ALA A N 1
ATOM 657 C CA . ALA A 1 81 ? -21.406 -14.827 41.488 1.00 87.88 81 ALA A CA 1
ATOM 658 C C . ALA A 1 81 ? -21.022 -14.088 42.789 1.00 87.88 81 ALA A C 1
ATOM 660 O O . ALA A 1 81 ? -20.549 -14.714 43.734 1.00 87.88 81 ALA A O 1
ATOM 661 N N . GLY A 1 82 ? -21.226 -12.766 42.864 1.00 84.62 82 GLY A N 1
ATOM 662 C CA . GLY A 1 82 ? -20.978 -11.963 44.064 1.00 84.62 82 GLY A CA 1
ATOM 663 C C . GLY A 1 82 ? -19.520 -11.535 44.281 1.00 84.62 82 GLY A C 1
ATOM 664 O O . GLY A 1 82 ? -19.196 -11.001 45.344 1.00 84.62 82 GLY A O 1
ATOM 665 N N . HIS A 1 83 ? -18.635 -11.707 43.294 1.00 86.62 83 HIS A N 1
ATOM 666 C CA . HIS A 1 83 ? -17.216 -11.334 43.385 1.00 86.62 83 HIS A CA 1
ATOM 667 C C . HIS A 1 83 ? -16.979 -9.843 43.078 1.00 86.62 83 HIS A C 1
ATOM 669 O O . HIS A 1 83 ? -16.357 -9.493 42.076 1.00 86.62 83 HIS A O 1
ATOM 675 N N . LYS A 1 84 ? -17.461 -8.956 43.961 1.00 84.88 84 LYS A N 1
ATOM 676 C CA . LYS A 1 84 ? -17.483 -7.492 43.744 1.00 84.88 84 LYS A CA 1
ATOM 677 C C . LYS A 1 84 ? -16.121 -6.8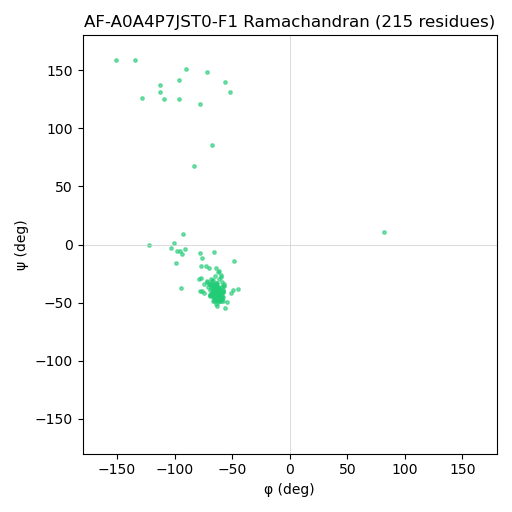80 43.396 1.00 84.88 84 LYS A C 1
ATOM 679 O O . LYS A 1 84 ? -16.019 -6.194 42.393 1.00 84.88 84 LYS A O 1
ATOM 684 N N . GLN A 1 85 ? -15.065 -7.186 44.155 1.00 87.06 85 GLN A N 1
ATOM 685 C CA . GLN A 1 85 ? -13.737 -6.588 43.929 1.00 87.06 85 GLN A CA 1
ATOM 686 C C . GLN A 1 85 ? -13.159 -6.908 42.541 1.00 87.06 85 GLN A C 1
ATOM 688 O O . GLN A 1 85 ? -12.584 -6.040 41.894 1.00 87.06 85 GLN A O 1
ATOM 693 N N . LEU A 1 86 ? -13.335 -8.148 42.071 1.00 87.62 86 LEU A N 1
ATOM 694 C CA . LEU A 1 86 ? -12.884 -8.565 40.739 1.00 87.62 86 LEU A CA 1
ATOM 695 C C . LEU A 1 86 ? -13.743 -7.939 39.634 1.00 87.62 86 LEU A C 1
ATOM 697 O O . LEU A 1 86 ? -13.226 -7.575 38.578 1.00 87.62 86 LEU A O 1
ATOM 701 N N . ALA A 1 87 ? -15.049 -7.800 39.881 1.00 87.38 87 ALA A N 1
ATOM 702 C CA . ALA A 1 87 ? -15.959 -7.123 38.966 1.00 87.38 87 ALA A CA 1
ATOM 703 C C . ALA A 1 87 ? -15.609 -5.632 38.823 1.00 87.38 87 ALA A C 1
ATOM 705 O O . ALA A 1 87 ? -15.604 -5.128 37.702 1.00 87.38 87 ALA A O 1
ATOM 706 N N . ASP A 1 88 ? -15.246 -4.960 39.919 1.00 87.19 88 ASP A N 1
ATOM 707 C CA . ASP A 1 88 ? -14.839 -3.551 39.922 1.00 87.19 88 ASP A CA 1
ATOM 708 C C . ASP A 1 88 ? -13.537 -3.344 39.129 1.00 87.19 88 ASP A C 1
ATOM 710 O O . ASP A 1 88 ? -13.484 -2.485 38.248 1.00 87.19 88 ASP A O 1
ATOM 714 N N . SER A 1 89 ? -12.514 -4.184 39.345 1.00 90.00 89 SER A N 1
ATOM 715 C CA . SER A 1 89 ? -11.264 -4.089 38.574 1.00 90.00 89 SER A CA 1
ATOM 716 C C . SER A 1 89 ? -11.467 -4.360 37.081 1.00 90.00 89 SER A C 1
ATOM 718 O O . SER A 1 89 ? -10.845 -3.721 36.234 1.00 90.00 89 SER A O 1
ATOM 720 N N . LEU A 1 90 ? -12.352 -5.303 36.740 1.00 89.56 90 LEU A N 1
ATOM 721 C CA . LEU A 1 90 ? -12.668 -5.616 35.348 1.00 89.56 90 LEU A CA 1
ATOM 722 C C . LEU A 1 90 ? -13.464 -4.487 34.681 1.00 89.56 90 LEU A C 1
ATOM 724 O O . LEU A 1 90 ? -13.285 -4.230 33.491 1.00 89.56 90 LEU A O 1
ATOM 728 N N . LEU A 1 91 ? -14.327 -3.803 35.436 1.00 89.19 91 LEU A N 1
ATOM 729 C CA . LEU A 1 91 ? -15.083 -2.654 34.948 1.00 89.19 91 LEU A CA 1
ATOM 730 C C . LEU A 1 91 ? -14.154 -1.500 34.563 1.00 89.19 91 LEU A C 1
ATOM 732 O O . LEU A 1 91 ? -14.310 -0.939 33.480 1.00 89.19 91 LEU A O 1
ATOM 736 N N . GLU A 1 92 ? -13.171 -1.190 35.409 1.00 91.25 92 GLU A N 1
ATOM 737 C CA . GLU A 1 92 ? -12.184 -0.138 35.144 1.00 91.25 92 GLU A CA 1
ATOM 738 C C . GLU A 1 92 ? -11.356 -0.451 33.886 1.00 91.25 92 GLU A C 1
ATOM 740 O O . GLU A 1 92 ? -11.177 0.399 33.010 1.00 91.25 92 GLU A O 1
ATOM 745 N N . GLN A 1 93 ? -10.923 -1.706 33.728 1.00 91.94 93 GLN A N 1
ATOM 746 C CA . GLN A 1 93 ? -10.231 -2.154 32.515 1.00 91.94 93 GLN A CA 1
ATOM 747 C C . GLN A 1 93 ? -11.111 -2.034 31.264 1.00 91.94 93 GLN A C 1
ATOM 749 O O . GLN A 1 93 ? -10.657 -1.552 30.223 1.00 91.94 93 GLN A O 1
ATOM 754 N N . LEU A 1 94 ? -12.376 -2.451 31.356 1.00 91.75 94 LEU A N 1
ATOM 755 C CA . LEU A 1 94 ? -13.338 -2.346 30.260 1.00 91.75 94 LEU A CA 1
ATOM 756 C C . LEU A 1 94 ? -13.589 -0.890 29.859 1.00 91.75 94 LEU A C 1
ATOM 758 O O . LEU A 1 94 ? -13.677 -0.597 28.667 1.00 91.75 94 LEU A O 1
ATOM 762 N N . GLU A 1 95 ? -13.671 0.028 30.820 1.00 91.81 95 GLU A N 1
ATOM 763 C CA . GLU A 1 95 ? -13.838 1.457 30.553 1.00 91.81 95 GLU A CA 1
ATOM 764 C C . GLU A 1 95 ? -12.653 2.023 29.763 1.00 91.81 95 GLU A C 1
ATOM 766 O O . GLU A 1 95 ? -12.847 2.700 28.744 1.00 91.81 95 GLU A O 1
ATOM 771 N N . GLN A 1 96 ? -11.428 1.700 30.184 1.00 93.25 96 GLN A N 1
ATOM 772 C CA . GLN A 1 96 ? -10.209 2.116 29.490 1.00 93.25 96 GLN A CA 1
ATOM 773 C C . GLN A 1 96 ? -10.163 1.554 28.061 1.00 93.25 96 GLN A C 1
ATOM 775 O O . GLN A 1 96 ? -9.897 2.291 27.107 1.00 93.25 96 GLN A O 1
ATOM 780 N N . GLN A 1 97 ? -10.489 0.270 27.892 1.00 93.38 97 GLN A N 1
ATOM 781 C CA . GLN A 1 97 ? -10.521 -0.404 26.592 1.00 93.38 97 GLN A CA 1
ATOM 782 C C . GLN A 1 97 ? -11.578 0.191 25.652 1.00 93.38 97 GLN A C 1
ATOM 784 O O . GLN A 1 97 ? -11.278 0.490 24.495 1.00 93.38 97 GLN A O 1
ATOM 789 N N . ILE A 1 98 ? -12.804 0.410 26.134 1.00 93.00 98 ILE A N 1
ATOM 790 C CA . ILE A 1 98 ? -13.891 1.010 25.347 1.00 93.00 98 ILE A CA 1
ATOM 791 C C . ILE A 1 98 ? -13.529 2.441 24.939 1.00 93.00 98 ILE A C 1
ATOM 793 O O . ILE A 1 98 ? -13.691 2.808 23.773 1.00 93.00 98 ILE A O 1
ATOM 797 N N . SER A 1 99 ? -12.999 3.237 25.869 1.00 93.31 99 SER A N 1
ATOM 798 C CA . SER A 1 99 ? -12.588 4.618 25.601 1.00 93.31 99 SER A CA 1
ATOM 799 C C . SER A 1 99 ? -11.491 4.681 24.541 1.00 93.31 99 SER A C 1
ATOM 801 O O . SER A 1 99 ? -11.594 5.461 23.591 1.00 93.31 99 SER A O 1
ATOM 803 N N . ALA A 1 100 ? -10.485 3.809 24.639 1.00 94.06 100 ALA A N 1
ATOM 804 C CA . ALA A 1 100 ? -9.430 3.707 23.641 1.00 94.06 100 ALA A CA 1
ATOM 805 C C . ALA A 1 100 ? -9.975 3.318 22.260 1.00 94.06 100 ALA A C 1
ATOM 807 O O . ALA A 1 100 ? -9.595 3.938 21.266 1.00 94.06 100 ALA A O 1
ATOM 808 N N . ILE A 1 101 ? -10.907 2.358 22.182 1.00 93.06 101 ILE A N 1
ATOM 809 C CA . ILE A 1 101 ? -11.541 1.972 20.912 1.00 93.06 101 ILE A CA 1
ATOM 810 C C . ILE A 1 101 ? -12.306 3.147 20.301 1.00 93.06 101 ILE A C 1
ATOM 812 O O . ILE A 1 101 ? -12.158 3.415 19.110 1.00 93.06 101 ILE A O 1
ATOM 816 N N . ILE A 1 102 ? -13.085 3.886 21.095 1.00 92.75 102 ILE A N 1
ATOM 817 C CA . ILE A 1 102 ? -13.844 5.047 20.608 1.00 92.75 102 ILE A CA 1
ATOM 818 C C . ILE A 1 102 ? -12.902 6.124 20.058 1.00 92.75 102 ILE A C 1
ATOM 820 O O . ILE A 1 102 ? -13.152 6.673 18.982 1.00 92.75 102 ILE A O 1
ATOM 824 N N . VAL A 1 103 ? -11.822 6.435 20.777 1.00 93.00 103 VAL A N 1
ATOM 825 C CA . VAL A 1 103 ? -10.825 7.424 20.337 1.00 93.00 103 VAL A CA 1
ATOM 826 C C . VAL A 1 103 ? -10.136 6.961 19.055 1.00 93.00 103 VAL A C 1
ATOM 828 O O . VAL A 1 103 ? -10.007 7.742 18.108 1.00 93.00 103 VAL A O 1
ATOM 831 N N . ALA A 1 104 ? -9.736 5.694 18.988 1.00 91.62 104 ALA A N 1
ATOM 832 C CA . ALA A 1 104 ? -9.078 5.126 17.819 1.00 91.62 104 ALA A CA 1
ATOM 833 C C . ALA A 1 104 ? -9.998 5.115 16.584 1.00 91.62 104 ALA A C 1
ATOM 835 O O . ALA A 1 104 ? -9.584 5.558 15.517 1.00 91.62 104 ALA A O 1
ATOM 836 N N . LEU A 1 105 ? -11.269 4.726 16.728 1.00 90.56 105 LEU A N 1
ATOM 837 C CA . LEU A 1 105 ? -12.251 4.788 15.637 1.00 90.56 105 LEU A CA 1
ATOM 838 C C . LEU A 1 105 ? -12.477 6.224 15.142 1.00 90.56 105 LEU A C 1
ATOM 840 O O . LEU A 1 105 ? -12.499 6.467 13.938 1.00 90.56 105 LEU A O 1
ATOM 844 N N . LYS A 1 106 ? -12.590 7.199 16.053 1.00 90.62 106 LYS A N 1
ATOM 845 C CA . LYS A 1 106 ? -12.754 8.619 15.685 1.00 90.62 106 LYS A CA 1
ATOM 846 C C . LYS A 1 106 ? -11.520 9.204 14.994 1.00 90.62 106 LYS A C 1
ATOM 848 O O . LYS A 1 106 ? -11.647 10.121 14.185 1.00 90.62 106 LYS A O 1
ATOM 853 N N . SER A 1 107 ? -10.332 8.706 15.329 1.00 88.38 107 SER A N 1
ATOM 854 C CA . SER A 1 107 ? -9.049 9.175 14.791 1.00 88.38 107 SER A CA 1
ATOM 855 C C . SER A 1 107 ? -8.558 8.386 13.575 1.00 88.38 107 SER A C 1
ATOM 857 O O . SER A 1 107 ? -7.620 8.840 12.917 1.00 88.38 107 SER A O 1
ATOM 859 N N . ASP A 1 108 ? -9.213 7.282 13.208 1.00 86.69 108 ASP A N 1
ATOM 860 C CA . ASP A 1 108 ? -8.867 6.471 12.035 1.00 86.69 108 ASP A CA 1
ATOM 861 C C . ASP A 1 108 ? -8.725 7.300 10.738 1.00 86.69 108 ASP A C 1
ATOM 863 O O . ASP A 1 108 ? -7.712 7.138 10.051 1.00 86.69 108 ASP A O 1
ATOM 867 N N . PRO A 1 109 ? -9.588 8.298 10.434 1.00 81.62 109 PRO A N 1
ATOM 868 C CA . PRO A 1 109 ? -9.398 9.149 9.258 1.00 81.62 109 PRO A CA 1
ATOM 869 C C . PRO A 1 109 ? -8.066 9.912 9.246 1.00 81.62 109 PRO A C 1
ATOM 871 O O . PRO A 1 109 ? -7.508 10.151 8.177 1.00 81.62 109 PRO A O 1
ATOM 874 N N . ASN A 1 110 ? -7.540 10.291 10.415 1.00 83.69 110 ASN A N 1
ATOM 875 C CA . ASN A 1 110 ? -6.251 10.976 10.525 1.00 83.69 110 ASN A CA 1
ATOM 876 C C . ASN A 1 110 ? -5.072 10.013 10.356 1.00 83.69 110 ASN A C 1
ATOM 878 O O . ASN A 1 110 ? -4.031 10.426 9.848 1.00 83.69 110 ASN A O 1
ATOM 882 N N . ARG A 1 111 ? -5.244 8.738 10.722 1.00 78.69 111 ARG A N 1
ATOM 883 C CA . ARG A 1 111 ? -4.206 7.704 10.627 1.00 78.69 111 ARG A CA 1
ATOM 884 C C . ARG A 1 111 ? -3.745 7.464 9.188 1.00 78.69 111 ARG A C 1
ATOM 886 O O . ARG A 1 111 ? -2.579 7.160 8.961 1.00 78.69 111 ARG A O 1
ATOM 893 N N . HIS A 1 112 ? -4.632 7.677 8.214 1.00 79.56 112 HIS A N 1
ATOM 894 C CA . HIS A 1 112 ? -4.331 7.497 6.788 1.00 79.56 112 HIS A CA 1
ATOM 895 C C . HIS A 1 112 ? -3.804 8.753 6.081 1.00 79.56 112 HIS A C 1
ATOM 897 O O . HIS A 1 112 ? -3.422 8.675 4.919 1.00 79.56 112 HIS A O 1
ATOM 903 N N . LYS A 1 113 ? -3.734 9.915 6.748 1.00 82.62 113 LYS A N 1
ATOM 904 C CA . LYS A 1 113 ? -3.271 11.161 6.103 1.00 82.62 113 LYS A CA 1
ATOM 905 C C . LYS A 1 113 ? -1.827 11.065 5.613 1.00 82.62 113 LYS A C 1
ATOM 907 O O . LYS A 1 113 ? -1.529 11.506 4.505 1.00 82.62 113 LYS A O 1
ATOM 912 N N . ASP A 1 114 ? -0.943 10.478 6.418 1.00 78.25 114 ASP A N 1
ATOM 913 C CA . ASP A 1 114 ? 0.461 10.300 6.038 1.00 78.25 114 ASP A CA 1
ATOM 914 C C . ASP A 1 114 ? 0.614 9.275 4.903 1.00 78.25 114 ASP A C 1
ATOM 916 O O . ASP A 1 114 ? 1.306 9.523 3.914 1.00 78.25 114 ASP A O 1
ATOM 920 N N . SER A 1 115 ? -0.096 8.147 4.982 1.00 79.88 115 SER A N 1
ATOM 921 C CA . SER A 1 115 ? -0.049 7.115 3.942 1.00 79.88 115 SER A CA 1
ATOM 922 C C . SER A 1 115 ? -0.637 7.601 2.610 1.00 79.88 115 SER A C 1
ATOM 924 O O . SER A 1 115 ? -0.059 7.329 1.553 1.00 79.88 115 SER A O 1
ATOM 926 N N . ASP A 1 116 ? -1.718 8.384 2.640 1.00 82.62 116 ASP A N 1
ATOM 927 C CA . ASP A 1 116 ? -2.293 9.051 1.465 1.00 82.62 116 ASP A CA 1
ATOM 928 C C . ASP A 1 116 ? -1.327 10.084 0.865 1.00 82.62 116 ASP A C 1
ATOM 930 O O . ASP A 1 116 ? -1.125 10.118 -0.355 1.00 82.62 116 ASP A O 1
ATOM 934 N N . TYR A 1 117 ? -0.672 10.891 1.707 1.00 84.44 117 TYR A N 1
ATOM 935 C CA . TYR A 1 117 ? 0.334 11.862 1.274 1.00 84.44 117 TYR A CA 1
ATOM 936 C C . TYR A 1 117 ? 1.521 11.179 0.579 1.00 84.44 117 TYR A C 1
ATOM 938 O O . TYR A 1 117 ? 1.917 11.566 -0.528 1.00 84.44 117 TYR A O 1
ATOM 946 N N . ARG A 1 118 ? 2.045 10.097 1.167 1.00 83.12 118 ARG A N 1
ATOM 947 C CA . ARG A 1 118 ? 3.134 9.294 0.584 1.00 83.12 118 ARG A CA 1
ATOM 948 C C . ARG A 1 118 ? 2.735 8.681 -0.758 1.00 83.12 118 ARG A C 1
ATOM 950 O O . ARG A 1 118 ? 3.515 8.738 -1.716 1.00 83.12 118 ARG A O 1
ATOM 957 N N . LEU A 1 119 ? 1.516 8.151 -0.865 1.00 84.44 119 LEU A N 1
ATOM 958 C CA . LEU A 1 119 ? 0.984 7.618 -2.119 1.00 84.44 119 LEU A CA 1
ATOM 959 C C . LEU A 1 119 ? 0.883 8.710 -3.196 1.00 84.44 119 LEU A C 1
ATOM 961 O O . LEU A 1 119 ? 1.284 8.494 -4.344 1.00 84.44 119 LEU A O 1
ATOM 965 N N . GLN A 1 120 ? 0.396 9.899 -2.830 1.00 87.12 120 GLN A N 1
ATOM 966 C CA . GLN A 1 120 ? 0.276 11.031 -3.745 1.00 87.12 120 GLN A CA 1
ATOM 967 C C . GLN A 1 120 ? 1.645 11.492 -4.266 1.00 87.12 120 GLN A C 1
ATOM 969 O O . GLN A 1 120 ? 1.795 11.711 -5.472 1.00 87.12 120 GLN A O 1
ATOM 974 N N . ILE A 1 121 ? 2.654 11.595 -3.395 1.00 86.44 121 ILE A N 1
ATOM 975 C CA . ILE A 1 121 ? 4.024 11.953 -3.791 1.00 86.44 121 ILE A CA 1
ATOM 976 C C . ILE A 1 121 ? 4.591 10.931 -4.770 1.00 86.44 121 ILE A C 1
ATOM 978 O O . ILE A 1 121 ? 5.114 11.312 -5.819 1.00 86.44 121 ILE A O 1
ATOM 982 N N . ASN A 1 122 ? 4.481 9.639 -4.460 1.00 84.00 122 ASN A N 1
ATOM 983 C CA . ASN A 1 122 ? 5.008 8.592 -5.331 1.00 84.00 122 ASN A CA 1
ATOM 984 C C . ASN A 1 122 ? 4.339 8.615 -6.709 1.00 84.00 122 ASN A C 1
ATOM 986 O O . ASN A 1 122 ? 5.026 8.498 -7.724 1.00 84.00 122 ASN A O 1
ATOM 990 N N . LYS A 1 123 ? 3.024 8.864 -6.764 1.00 87.06 123 LYS A N 1
ATOM 991 C CA . LYS A 1 123 ? 2.293 9.019 -8.027 1.00 87.06 123 LYS A CA 1
ATOM 992 C C . LYS A 1 123 ? 2.788 10.222 -8.838 1.00 87.06 123 LYS A C 1
ATOM 994 O O . LYS A 1 123 ? 3.002 10.096 -10.042 1.00 87.06 123 LYS A O 1
ATOM 999 N N . ARG A 1 124 ? 3.021 11.371 -8.190 1.00 86.62 124 ARG A N 1
ATOM 1000 C CA . ARG A 1 124 ? 3.587 12.565 -8.849 1.00 86.62 124 ARG A CA 1
ATOM 1001 C C . ARG A 1 124 ? 4.987 12.290 -9.401 1.00 86.62 124 ARG A C 1
ATOM 1003 O O . ARG A 1 124 ? 5.234 12.566 -10.570 1.00 86.62 124 ARG A O 1
ATOM 1010 N N . ARG A 1 125 ? 5.866 11.671 -8.603 1.00 86.19 125 ARG A N 1
ATOM 1011 C CA . ARG A 1 125 ? 7.232 11.300 -9.020 1.00 86.19 125 ARG A CA 1
ATOM 1012 C C . ARG A 1 125 ? 7.234 10.330 -10.199 1.00 86.19 125 ARG A C 1
ATOM 1014 O O . ARG A 1 125 ? 8.037 10.484 -11.113 1.00 86.19 125 ARG A O 1
ATOM 1021 N N . TYR A 1 126 ? 6.342 9.342 -10.193 1.00 83.94 126 TYR A N 1
ATOM 1022 C CA . TYR A 1 126 ? 6.203 8.397 -11.299 1.00 83.94 126 TYR A CA 1
ATOM 1023 C C . TYR A 1 126 ? 5.788 9.099 -12.601 1.00 83.94 126 TYR A C 1
ATOM 1025 O O . TYR A 1 126 ? 6.420 8.898 -13.638 1.00 83.94 126 TYR A O 1
ATOM 1033 N N . ASN A 1 127 ? 4.777 9.969 -12.535 1.00 83.19 127 ASN A N 1
ATOM 1034 C CA . ASN A 1 127 ? 4.308 10.726 -13.697 1.00 83.19 127 ASN A CA 1
ATOM 1035 C C . ASN A 1 127 ? 5.376 11.693 -14.229 1.00 83.19 127 ASN A C 1
ATOM 1037 O O . ASN A 1 127 ? 5.540 11.812 -15.441 1.00 83.19 127 ASN A O 1
ATOM 1041 N N . GLN A 1 128 ? 6.134 12.336 -13.337 1.00 82.88 128 GLN A N 1
ATOM 1042 C CA . GLN A 1 128 ? 7.239 13.216 -13.716 1.00 82.88 128 GLN A CA 1
ATOM 1043 C C . GLN A 1 128 ? 8.340 12.442 -14.452 1.00 82.88 128 GLN A C 1
ATOM 1045 O O . GLN A 1 128 ? 8.695 12.807 -15.566 1.00 82.88 128 GLN A O 1
ATOM 1050 N N . ARG A 1 129 ? 8.774 11.290 -13.918 1.00 79.94 129 ARG A N 1
ATOM 1051 C CA . ARG A 1 129 ? 9.750 10.412 -14.592 1.00 79.94 129 ARG A CA 1
ATOM 1052 C C . ARG A 1 129 ? 9.282 9.945 -15.970 1.00 79.94 129 ARG A C 1
ATOM 1054 O O . ARG A 1 129 ? 10.098 9.794 -16.875 1.00 79.94 129 ARG A O 1
ATOM 1061 N N . GLN A 1 130 ? 7.984 9.689 -16.145 1.00 77.25 130 GLN A N 1
ATOM 1062 C CA . GLN A 1 130 ? 7.438 9.373 -17.467 1.00 77.25 130 GLN A CA 1
ATOM 1063 C C . GLN A 1 130 ? 7.530 10.561 -18.430 1.00 77.25 130 GLN A C 1
ATOM 1065 O O . GLN A 1 130 ? 7.891 10.362 -19.589 1.00 77.25 130 GLN A O 1
ATOM 1070 N N . SER A 1 131 ? 7.208 11.772 -17.969 1.00 71.19 131 SER A N 1
ATOM 1071 C CA . SER A 1 131 ? 7.326 12.991 -18.774 1.00 71.19 131 SER A CA 1
ATOM 1072 C C . SER A 1 131 ? 8.776 13.247 -19.189 1.00 71.19 131 SER A C 1
ATOM 1074 O O . SER A 1 131 ? 9.047 13.426 -20.376 1.00 71.19 131 SER A O 1
ATOM 1076 N N . ASP A 1 132 ? 9.711 13.157 -18.243 1.00 70.56 132 ASP A N 1
ATOM 1077 C CA . ASP A 1 132 ? 11.139 13.382 -18.485 1.00 70.56 132 ASP A CA 1
ATOM 1078 C C . ASP A 1 132 ? 11.705 12.356 -19.480 1.00 70.56 132 ASP A C 1
ATOM 1080 O O . ASP A 1 132 ? 12.432 12.711 -20.405 1.00 70.56 132 ASP A O 1
ATOM 1084 N N . ASN A 1 133 ? 11.307 11.081 -19.376 1.00 71.06 133 ASN A N 1
ATOM 1085 C CA . ASN A 1 133 ? 11.700 10.050 -20.344 1.00 71.06 133 ASN A CA 1
ATOM 1086 C C . ASN A 1 133 ? 11.136 10.301 -21.755 1.00 71.06 133 ASN A C 1
ATOM 1088 O O . ASN A 1 133 ? 11.813 10.025 -22.752 1.00 71.06 133 ASN A O 1
ATOM 1092 N N . ARG A 1 134 ? 9.911 10.831 -21.878 1.00 65.50 134 ARG A N 1
ATOM 1093 C CA . ARG A 1 134 ? 9.339 11.211 -23.183 1.00 65.50 134 ARG A CA 1
ATOM 1094 C C . ARG A 1 134 ? 10.084 12.395 -23.794 1.00 65.50 134 ARG A C 1
ATOM 1096 O O . ARG A 1 134 ? 10.427 12.348 -24.968 1.00 65.50 134 ARG A O 1
ATOM 1103 N N . GLN A 1 135 ? 10.404 13.408 -22.996 1.00 61.47 135 GLN A N 1
ATOM 1104 C CA . GLN A 1 135 ? 11.186 14.554 -23.461 1.00 61.47 135 GLN A CA 1
ATOM 1105 C C . GLN A 1 135 ? 12.615 14.148 -23.840 1.00 61.47 135 GLN A C 1
ATOM 1107 O O . GLN A 1 135 ? 13.104 14.543 -24.894 1.00 61.47 135 GLN A O 1
ATOM 1112 N N . HIS A 1 136 ? 13.263 13.291 -23.047 1.00 60.91 136 HIS A N 1
ATOM 1113 C CA . HIS A 1 136 ? 14.601 12.785 -23.349 1.00 60.91 136 HIS A CA 1
ATOM 1114 C C . HIS A 1 136 ? 14.630 11.929 -24.624 1.00 60.91 136 HIS A C 1
ATOM 1116 O O . HIS A 1 136 ? 15.546 12.058 -25.434 1.00 60.91 136 HIS A O 1
ATOM 1122 N N . SER A 1 137 ? 13.623 11.078 -24.848 1.00 60.47 137 SER A N 1
ATOM 1123 C CA . SER A 1 137 ? 13.528 10.279 -26.080 1.00 60.47 137 SER A CA 1
ATOM 1124 C C . SER A 1 137 ? 13.252 11.134 -27.320 1.00 60.47 137 SER A C 1
ATOM 1126 O O . SER A 1 137 ? 13.856 10.891 -28.366 1.00 60.47 137 SER A O 1
ATOM 1128 N N . GLN A 1 138 ? 12.429 12.178 -27.197 1.00 58.06 138 GLN A N 1
ATOM 1129 C CA . GLN A 1 138 ? 12.195 13.148 -28.269 1.00 58.06 138 GLN A CA 1
ATOM 1130 C C . GLN A 1 138 ? 13.456 13.973 -28.567 1.00 58.06 138 GLN A C 1
ATOM 1132 O O . GLN A 1 138 ? 13.892 14.014 -29.717 1.00 58.06 138 GLN A O 1
ATOM 1137 N N . ALA A 1 139 ? 14.120 14.524 -27.548 1.00 60.25 139 ALA A N 1
ATOM 1138 C CA . ALA A 1 139 ? 15.369 15.270 -27.710 1.00 60.25 139 ALA A CA 1
ATOM 1139 C C . ALA A 1 139 ? 16.487 14.406 -28.319 1.00 60.25 139 ALA A C 1
ATOM 1141 O O . ALA A 1 139 ? 17.181 14.849 -29.228 1.00 60.25 139 ALA A O 1
ATOM 1142 N N . LYS A 1 140 ? 16.620 13.139 -27.903 1.00 58.88 140 LYS A N 1
ATOM 1143 C CA . LYS A 1 140 ? 17.599 12.199 -28.474 1.00 58.88 140 LYS A CA 1
ATOM 1144 C C . LYS A 1 140 ? 17.336 11.890 -29.951 1.00 58.88 140 LYS A C 1
ATOM 1146 O O . LYS A 1 140 ? 18.287 11.671 -30.695 1.00 58.88 140 LYS A O 1
ATOM 1151 N N . SER A 1 141 ? 16.072 11.873 -30.377 1.00 59.75 141 SER A N 1
ATOM 1152 C CA . SER A 1 141 ? 15.709 11.652 -31.783 1.00 59.75 141 SER A CA 1
ATOM 1153 C C . SER A 1 141 ? 15.977 12.871 -32.672 1.00 59.75 141 SER A C 1
ATOM 1155 O O . SER A 1 141 ? 16.388 12.700 -33.814 1.00 59.75 141 SER A O 1
ATOM 1157 N N . VAL A 1 142 ? 15.821 14.085 -32.131 1.00 58.38 142 VAL A N 1
ATOM 1158 C CA . VAL A 1 142 ? 16.113 15.350 -32.830 1.00 58.38 142 VAL A CA 1
ATOM 1159 C C . VAL A 1 142 ? 17.620 15.650 -32.848 1.00 58.38 142 VAL A C 1
ATOM 1161 O O . VAL A 1 142 ? 18.126 16.246 -33.790 1.00 58.38 142 VAL A O 1
ATOM 1164 N N . MET A 1 143 ? 18.365 15.195 -31.835 1.00 55.38 143 MET A N 1
ATOM 1165 C CA . MET A 1 143 ? 19.796 15.478 -31.663 1.00 55.38 143 MET A CA 1
ATOM 1166 C C . MET A 1 143 ? 20.734 14.424 -32.287 1.00 55.38 143 MET A C 1
ATOM 1168 O O . MET A 1 143 ? 21.950 14.506 -32.098 1.00 55.38 143 MET A O 1
ATOM 1172 N N . MET A 1 144 ? 20.239 13.455 -33.073 1.00 57.72 144 MET A N 1
ATOM 1173 C CA . MET A 1 144 ? 21.109 12.837 -34.086 1.00 57.72 144 MET A CA 1
ATOM 1174 C C . MET A 1 144 ? 21.408 13.913 -35.131 1.00 57.72 144 MET A C 1
ATOM 1176 O O . MET A 1 144 ? 20.692 14.081 -36.109 1.00 57.72 144 MET A O 1
ATOM 1180 N N . ASN A 1 145 ? 22.442 14.698 -34.836 1.00 68.00 145 ASN A N 1
ATOM 1181 C CA . ASN A 1 145 ? 22.886 15.847 -35.605 1.00 68.00 145 ASN A CA 1
ATOM 1182 C C . ASN A 1 145 ? 23.068 15.420 -37.072 1.00 68.00 145 ASN A C 1
ATOM 1184 O O . ASN A 1 145 ? 23.719 14.404 -37.326 1.00 68.00 145 ASN A O 1
ATOM 1188 N N . ALA A 1 146 ? 22.514 16.179 -38.025 1.00 70.44 146 ALA A N 1
ATOM 1189 C CA . ALA A 1 146 ? 22.679 15.942 -39.463 1.00 70.44 146 ALA A CA 1
ATOM 1190 C C . ALA A 1 146 ? 24.149 15.648 -39.818 1.00 70.44 146 ALA A C 1
ATOM 1192 O O . ALA A 1 146 ? 24.456 14.709 -40.553 1.00 70.44 146 ALA A O 1
ATOM 1193 N N . HIS A 1 147 ? 25.080 16.344 -39.161 1.00 75.19 147 HIS A N 1
ATOM 1194 C CA . HIS A 1 147 ? 26.514 16.137 -39.321 1.00 75.19 147 HIS A CA 1
ATOM 1195 C C . HIS A 1 147 ? 26.995 14.726 -38.924 1.00 75.19 147 HIS A C 1
ATOM 1197 O O . HIS A 1 147 ? 27.848 14.149 -39.595 1.00 75.19 147 HIS A O 1
ATOM 1203 N N . GLN A 1 148 ? 26.426 14.120 -37.876 1.00 83.94 148 GLN A N 1
ATOM 1204 C CA . GLN A 1 148 ? 26.743 12.740 -37.486 1.00 83.94 148 GLN A CA 1
ATOM 1205 C C . GLN A 1 148 ? 26.218 11.721 -38.504 1.00 83.94 148 GLN A C 1
ATOM 1207 O O . GLN A 1 148 ? 26.863 10.694 -38.718 1.00 83.94 148 GLN A O 1
ATOM 1212 N N . MET A 1 149 ? 25.070 11.986 -39.134 1.00 84.25 149 MET A N 1
ATOM 1213 C CA . MET A 1 149 ? 24.527 11.111 -40.177 1.00 84.25 149 MET A CA 1
ATOM 1214 C C . MET A 1 149 ? 25.382 11.166 -41.446 1.00 84.25 149 MET A C 1
ATOM 1216 O O . MET A 1 149 ? 25.751 10.113 -41.965 1.00 84.25 149 MET A O 1
ATOM 1220 N N . HIS A 1 150 ? 25.796 12.362 -41.877 1.00 85.19 150 HIS A N 1
ATOM 1221 C CA . HIS A 1 150 ? 26.723 12.515 -43.003 1.00 85.19 150 HIS A CA 1
ATOM 1222 C C . HIS A 1 150 ? 28.104 11.912 -42.714 1.00 85.19 150 HIS A C 1
ATOM 1224 O O . HIS A 1 150 ? 28.658 11.231 -43.573 1.00 85.19 150 HIS A O 1
ATOM 1230 N N . SER A 1 151 ? 28.640 12.083 -41.500 1.00 88.69 151 SER A N 1
ATOM 1231 C CA . SER A 1 151 ? 29.911 11.462 -41.101 1.00 88.69 151 SER A CA 1
ATOM 1232 C C . SER A 1 151 ? 29.852 9.929 -41.202 1.00 88.69 151 SER A C 1
ATOM 1234 O O . SER A 1 151 ? 30.692 9.306 -41.853 1.00 88.69 151 SER A O 1
ATOM 1236 N N . LYS A 1 152 ? 28.783 9.308 -40.682 1.00 89.25 152 LYS A N 1
ATOM 1237 C CA . LYS A 1 152 ? 28.567 7.855 -40.806 1.00 89.25 152 LYS A CA 1
ATOM 1238 C C . LYS A 1 152 ? 28.377 7.390 -42.247 1.00 89.25 152 LYS A C 1
ATOM 1240 O O . LYS A 1 152 ? 28.796 6.284 -42.586 1.00 89.25 152 LYS A O 1
ATOM 1245 N N . LEU A 1 153 ? 27.761 8.209 -43.098 1.00 91.69 153 LEU A N 1
ATOM 1246 C CA . LEU A 1 153 ? 27.604 7.890 -44.515 1.00 91.69 153 LEU A CA 1
ATOM 1247 C C . LEU A 1 153 ? 28.970 7.784 -45.204 1.00 91.69 153 LEU A C 1
ATOM 1249 O O . LEU A 1 153 ? 29.222 6.813 -45.916 1.00 91.69 153 LEU A O 1
ATOM 1253 N N . VAL A 1 154 ? 29.876 8.726 -44.926 1.00 92.25 154 VAL A N 1
ATOM 1254 C CA . VAL A 1 154 ? 31.260 8.690 -45.427 1.00 92.25 154 VAL A CA 1
ATOM 1255 C C . VAL A 1 154 ? 31.993 7.439 -44.930 1.00 92.25 154 VAL A C 1
ATOM 1257 O O . VAL A 1 154 ? 32.639 6.750 -45.722 1.00 92.25 154 VAL A O 1
ATOM 1260 N N . GLU A 1 155 ? 31.847 7.084 -43.651 1.00 92.38 155 GLU A N 1
ATOM 1261 C CA . GLU A 1 155 ? 32.435 5.855 -43.098 1.00 92.38 155 GLU A CA 1
ATOM 1262 C C . GLU A 1 155 ? 31.922 4.591 -43.807 1.00 92.38 155 GLU A C 1
ATOM 1264 O O . GLU A 1 155 ? 32.714 3.714 -44.165 1.00 92.38 155 GLU A O 1
ATOM 1269 N N . TYR A 1 156 ? 30.610 4.494 -44.046 1.00 93.62 156 TYR A N 1
ATOM 1270 C CA . TYR A 1 156 ? 29.996 3.337 -44.702 1.00 93.62 156 TYR A CA 1
ATOM 1271 C C . TYR A 1 156 ? 30.418 3.202 -46.162 1.00 93.62 156 TYR A C 1
ATOM 1273 O O . TYR A 1 156 ? 30.732 2.094 -46.596 1.00 93.62 156 TYR A O 1
ATOM 1281 N N . ARG A 1 157 ? 30.532 4.316 -46.891 1.00 92.44 157 ARG A N 1
ATOM 1282 C CA . ARG A 1 157 ? 31.115 4.329 -48.241 1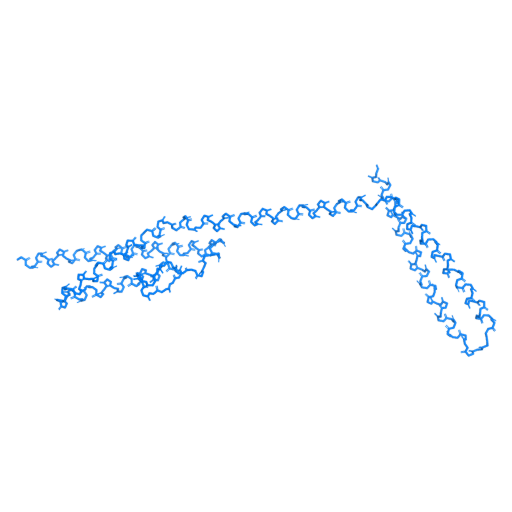.00 92.44 157 ARG A CA 1
ATOM 1283 C C . ARG A 1 157 ? 32.580 3.880 -48.225 1.00 92.44 157 ARG A C 1
ATOM 1285 O O . ARG A 1 157 ? 33.005 3.122 -49.091 1.00 92.44 157 ARG A O 1
ATOM 1292 N N . GLY A 1 158 ? 33.340 4.250 -47.194 1.00 93.81 158 GLY A N 1
ATOM 1293 C CA . GLY A 1 158 ? 34.695 3.734 -46.981 1.00 93.81 158 GLY A CA 1
ATOM 1294 C C . GLY A 1 158 ? 34.742 2.219 -46.731 1.00 93.81 158 GLY A C 1
ATOM 1295 O O . GLY A 1 158 ? 35.641 1.534 -47.224 1.00 93.81 158 GLY A O 1
ATOM 1296 N N . PHE A 1 159 ? 33.778 1.663 -45.985 1.00 94.69 159 PHE A N 1
ATOM 1297 C CA . PHE A 1 159 ? 33.651 0.210 -45.810 1.00 94.69 159 PHE A CA 1
ATOM 1298 C C . PHE A 1 159 ? 33.268 -0.504 -47.108 1.00 94.69 159 PHE A C 1
ATOM 1300 O O . PHE A 1 159 ? 33.832 -1.562 -47.381 1.00 94.69 159 PHE A O 1
ATOM 1307 N N . GLU A 1 160 ? 32.367 0.074 -47.903 1.00 94.62 160 GLU A N 1
ATOM 1308 C CA . GLU A 1 160 ? 31.975 -0.443 -49.217 1.00 94.62 160 GLU A CA 1
ATOM 1309 C C . GLU A 1 160 ? 33.200 -0.5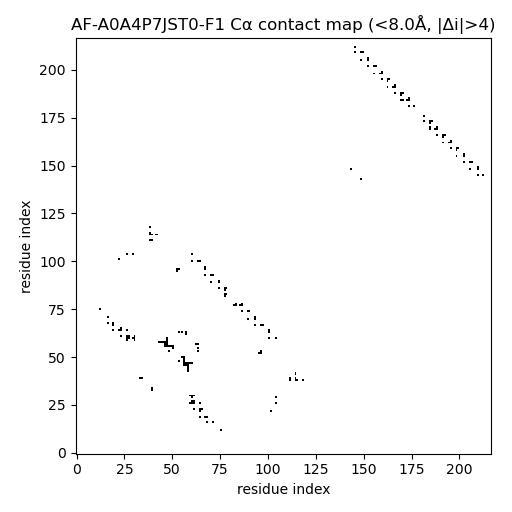96 -50.129 1.00 94.62 160 GLU A C 1
ATOM 1311 O O . GLU A 1 160 ? 33.506 -1.709 -50.559 1.00 94.62 160 GLU A O 1
ATOM 1316 N N . SER A 1 161 ? 33.979 0.475 -50.306 1.00 94.50 161 SER A N 1
ATOM 1317 C CA . SER A 1 161 ? 35.195 0.457 -51.129 1.00 94.50 161 SER A CA 1
ATOM 1318 C C . SER A 1 161 ? 36.222 -0.579 -50.658 1.00 94.50 161 SER A C 1
ATOM 1320 O O . SER A 1 161 ? 36.831 -1.271 -51.475 1.00 94.50 161 SER A O 1
ATOM 1322 N N . ARG A 1 162 ? 36.409 -0.734 -49.337 1.00 95.50 162 ARG A N 1
ATOM 1323 C CA . ARG A 1 162 ? 37.318 -1.752 -48.779 1.00 95.50 162 ARG A CA 1
ATOM 1324 C C . ARG A 1 162 ? 36.831 -3.177 -49.033 1.00 95.50 162 ARG A C 1
ATOM 1326 O O . ARG A 1 162 ? 37.643 -4.039 -49.352 1.00 95.50 162 ARG A O 1
ATOM 1333 N N . LEU A 1 163 ? 35.530 -3.435 -48.892 1.00 95.25 163 LEU A N 1
ATOM 1334 C CA . LEU A 1 163 ? 34.952 -4.755 -49.160 1.00 95.25 163 LEU A CA 1
ATOM 1335 C C . LEU A 1 163 ? 35.065 -5.122 -50.642 1.00 95.25 163 LEU A C 1
ATOM 1337 O O . LEU A 1 163 ? 35.388 -6.264 -50.953 1.00 95.25 163 LEU A O 1
ATOM 1341 N N . GLU A 1 164 ? 34.861 -4.167 -51.551 1.00 94.00 164 GLU A N 1
ATOM 1342 C CA . GLU A 1 164 ? 35.062 -4.393 -52.985 1.00 94.00 164 GLU A CA 1
ATOM 1343 C C . GLU A 1 164 ? 36.517 -4.718 -53.325 1.00 94.00 164 GLU A C 1
ATOM 1345 O O . GLU A 1 164 ? 36.768 -5.605 -54.141 1.00 94.00 164 GLU A O 1
ATOM 1350 N N . LEU A 1 165 ? 37.478 -4.047 -52.684 1.00 96.06 165 LEU A N 1
ATOM 1351 C CA . LEU A 1 165 ? 38.894 -4.366 -52.857 1.00 96.06 165 LEU A CA 1
ATOM 1352 C C . LEU A 1 165 ? 39.205 -5.792 -52.379 1.00 96.06 165 LEU A C 1
ATOM 1354 O O . LEU A 1 165 ? 39.802 -6.562 -53.128 1.00 96.06 165 LEU A O 1
ATOM 1358 N N . MET A 1 166 ? 38.732 -6.168 -51.184 1.00 94.00 166 MET A N 1
ATOM 1359 C CA . MET A 1 166 ? 38.909 -7.522 -50.641 1.00 94.00 166 MET A CA 1
ATOM 1360 C C . MET A 1 166 ? 38.317 -8.593 -51.564 1.00 94.00 166 MET A C 1
ATOM 1362 O O . MET A 1 166 ? 38.936 -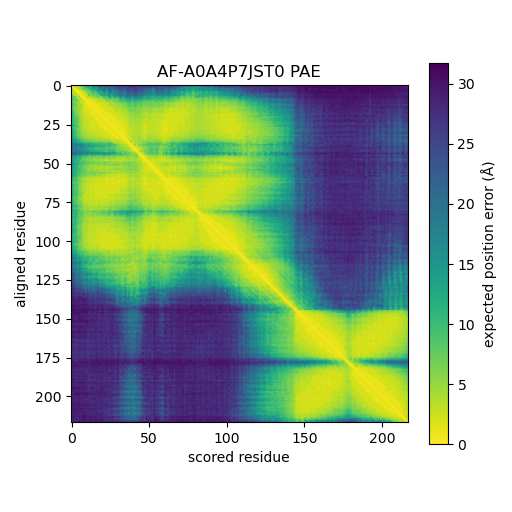9.633 -51.769 1.00 94.00 166 MET A O 1
ATOM 1366 N N . ILE A 1 167 ? 37.146 -8.339 -52.156 1.00 94.56 167 ILE A N 1
ATOM 1367 C CA . ILE A 1 167 ? 36.532 -9.257 -53.126 1.00 94.56 167 ILE A CA 1
ATOM 1368 C C . ILE A 1 167 ? 37.437 -9.419 -54.350 1.00 94.56 167 ILE A C 1
ATOM 1370 O O . ILE A 1 167 ? 37.752 -10.547 -54.720 1.00 94.56 167 ILE A O 1
ATOM 1374 N N . ARG A 1 168 ? 37.922 -8.318 -54.941 1.00 94.38 168 ARG A N 1
ATOM 1375 C CA . ARG A 1 168 ? 38.807 -8.372 -56.119 1.00 94.38 168 ARG A CA 1
ATOM 1376 C C . ARG A 1 168 ? 40.109 -9.121 -55.829 1.00 94.38 168 ARG A C 1
ATOM 1378 O O . ARG A 1 168 ? 40.581 -9.873 -56.679 1.00 94.38 168 ARG A O 1
ATOM 1385 N N . GLU A 1 169 ? 40.696 -8.924 -54.652 1.00 93.44 169 GLU A N 1
ATOM 1386 C CA . GLU A 1 169 ? 41.912 -9.629 -54.232 1.00 93.44 169 GLU A CA 1
ATOM 1387 C C . GLU A 1 169 ? 41.678 -11.138 -54.090 1.00 93.44 169 GLU A C 1
ATOM 1389 O O . GLU A 1 169 ? 42.461 -11.940 -54.603 1.00 93.44 169 GLU A O 1
ATOM 1394 N N . GLU A 1 170 ? 40.586 -11.541 -53.439 1.00 90.69 170 GLU A N 1
ATOM 1395 C CA . GLU A 1 170 ? 40.229 -12.953 -53.272 1.00 90.69 170 GLU A CA 1
ATOM 1396 C C . GLU A 1 170 ? 39.864 -13.614 -54.613 1.00 90.69 170 GLU A C 1
ATOM 1398 O O . GLU A 1 170 ? 40.285 -14.739 -54.881 1.00 90.69 170 GLU A O 1
ATOM 1403 N N . GLU A 1 171 ? 39.183 -12.903 -55.514 1.00 90.12 171 GLU A N 1
ATOM 1404 C CA . GLU A 1 171 ? 38.911 -13.363 -56.883 1.00 90.12 171 GLU A CA 1
ATOM 1405 C C . GLU A 1 171 ? 40.197 -13.570 -57.694 1.00 90.12 171 GLU A C 1
ATOM 1407 O O . GLU A 1 171 ? 40.317 -14.536 -58.455 1.00 90.12 171 GLU A O 1
ATOM 1412 N N . GLN A 1 172 ? 41.189 -12.688 -57.539 1.00 90.88 172 GLN A N 1
ATOM 1413 C CA . GLN A 1 172 ? 42.496 -12.855 -58.177 1.00 90.88 172 GLN A CA 1
ATOM 1414 C C . GLN A 1 172 ? 43.253 -14.063 -57.618 1.00 90.88 172 GLN A C 1
ATOM 1416 O O . GLN A 1 172 ? 43.868 -14.801 -58.392 1.00 90.88 172 GLN A O 1
ATOM 1421 N N . LYS A 1 173 ? 43.194 -14.298 -56.301 1.00 88.44 173 LYS A N 1
ATOM 1422 C CA . LYS A 1 173 ? 43.770 -15.500 -55.674 1.00 88.44 173 LYS A CA 1
ATOM 1423 C C . LYS A 1 173 ? 43.080 -16.767 -56.170 1.00 88.44 173 LYS A C 1
ATOM 1425 O O . LYS A 1 173 ? 43.768 -17.729 -56.501 1.00 88.44 173 LYS A O 1
ATOM 1430 N N . LEU A 1 174 ? 41.752 -16.747 -56.304 1.00 87.12 174 LEU A N 1
ATOM 1431 C CA . LEU A 1 174 ? 40.976 -17.868 -56.835 1.00 87.12 174 LEU A CA 1
ATOM 1432 C C . LEU A 1 174 ? 41.438 -18.237 -58.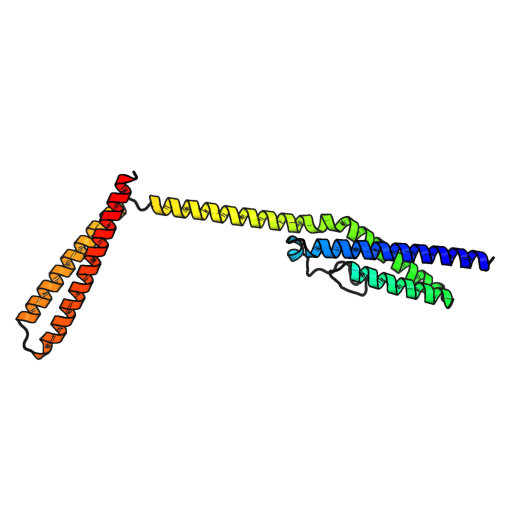250 1.00 87.12 174 LEU A C 1
ATOM 1434 O O . LEU A 1 174 ? 41.751 -19.402 -58.495 1.00 87.12 174 LEU A O 1
ATOM 1438 N N . LYS A 1 175 ? 41.578 -17.240 -59.139 1.00 86.31 175 LYS A N 1
ATOM 1439 C CA . LYS A 1 175 ? 42.065 -17.417 -60.522 1.00 86.31 175 LYS A CA 1
ATOM 1440 C C . LYS A 1 175 ? 43.473 -18.017 -60.610 1.00 86.31 175 LYS A C 1
ATOM 1442 O O . LYS A 1 175 ? 43.802 -18.621 -61.624 1.00 86.31 175 LYS A O 1
ATOM 1447 N N . ARG A 1 176 ? 44.306 -17.839 -59.579 1.00 85.50 176 ARG A N 1
ATOM 1448 C CA . ARG A 1 176 ? 45.695 -18.331 -59.519 1.00 85.50 176 ARG A CA 1
ATOM 1449 C C . ARG A 1 176 ? 45.855 -19.649 -58.746 1.00 85.50 176 ARG A C 1
ATOM 1451 O O . ARG A 1 176 ? 46.963 -20.172 -58.685 1.00 85.50 176 ARG A O 1
ATOM 1458 N N . SER A 1 177 ? 44.793 -20.167 -58.124 1.00 79.81 177 SER A N 1
ATOM 1459 C CA . SER A 1 177 ? 44.852 -21.337 -57.234 1.00 79.81 177 SER A CA 1
ATOM 1460 C C . SER A 1 177 ? 44.498 -22.653 -57.942 1.00 79.81 177 SER A C 1
ATOM 1462 O O . SER A 1 177 ? 43.559 -22.700 -58.738 1.00 79.81 177 SER A O 1
ATOM 1464 N N . ASN A 1 178 ? 45.210 -23.736 -57.603 1.00 71.12 178 ASN A N 1
ATOM 1465 C CA . ASN A 1 178 ? 44.911 -25.100 -58.058 1.00 71.12 178 ASN A CA 1
ATOM 1466 C C . ASN A 1 178 ? 43.945 -25.807 -57.083 1.00 71.12 178 ASN A C 1
ATOM 1468 O O . ASN A 1 178 ? 43.932 -25.507 -55.888 1.00 71.12 178 ASN A O 1
ATOM 1472 N N . GLY A 1 179 ? 43.137 -26.741 -57.606 1.00 66.44 179 GLY A N 1
ATOM 1473 C CA . GLY A 1 179 ? 41.811 -27.161 -57.106 1.00 66.44 179 GLY A CA 1
ATOM 1474 C C . GLY A 1 179 ? 41.599 -27.502 -55.619 1.00 66.44 179 GLY A C 1
ATOM 1475 O O . GLY A 1 179 ? 40.452 -27.526 -55.187 1.00 66.44 179 GLY A O 1
ATOM 1476 N N . ALA A 1 180 ? 42.637 -27.702 -54.802 1.00 70.44 180 ALA A N 1
ATOM 1477 C CA . ALA A 1 180 ? 42.482 -28.000 -53.372 1.00 70.44 180 ALA A CA 1
ATOM 1478 C C . ALA A 1 180 ? 42.005 -26.792 -52.530 1.00 70.44 180 ALA A C 1
ATOM 1480 O O . ALA A 1 180 ? 41.256 -26.975 -51.574 1.00 70.44 180 ALA A O 1
ATOM 1481 N N . ASN A 1 181 ? 42.375 -25.556 -52.902 1.00 75.69 181 ASN A N 1
ATOM 1482 C CA . ASN A 1 181 ? 42.044 -24.334 -52.141 1.00 75.69 181 ASN A CA 1
ATOM 1483 C C . ASN A 1 181 ? 40.890 -23.507 -52.742 1.00 75.69 181 ASN A C 1
ATOM 1485 O O . ASN A 1 181 ? 40.478 -22.501 -52.160 1.00 75.69 181 ASN A O 1
ATOM 1489 N N . GLN A 1 182 ? 40.345 -23.917 -53.892 1.00 82.00 182 GLN A N 1
ATOM 1490 C CA . GLN A 1 182 ? 39.324 -23.148 -54.614 1.00 82.00 182 GLN A CA 1
ATOM 1491 C C . GLN A 1 182 ? 38.000 -23.050 -53.845 1.00 82.00 182 GLN A C 1
ATOM 1493 O O . GLN A 1 182 ? 37.416 -21.971 -53.771 1.00 82.00 182 GLN A O 1
ATOM 1498 N N . ASN A 1 183 ? 37.562 -24.141 -53.211 1.00 84.25 183 ASN A N 1
ATOM 1499 C CA . ASN A 1 183 ? 36.304 -24.166 -52.458 1.00 84.25 183 ASN A CA 1
ATOM 1500 C C . ASN A 1 183 ? 36.325 -23.207 -51.254 1.00 84.25 183 ASN A C 1
ATOM 1502 O O . ASN A 1 183 ? 35.347 -22.504 -51.005 1.00 84.25 183 ASN A O 1
ATOM 1506 N N . ALA A 1 184 ? 37.448 -23.128 -50.533 1.00 86.69 184 ALA A N 1
ATOM 1507 C CA . ALA A 1 184 ? 37.599 -22.216 -49.398 1.00 86.69 184 ALA A CA 1
ATOM 1508 C C . ALA A 1 184 ? 37.595 -20.740 -49.842 1.00 86.69 184 ALA A C 1
ATOM 1510 O O . ALA A 1 184 ? 36.933 -19.904 -49.226 1.00 86.69 184 ALA A O 1
ATOM 1511 N N . LEU A 1 185 ? 38.272 -20.427 -50.954 1.00 87.44 185 LEU A N 1
ATOM 1512 C CA . LEU A 1 185 ? 38.286 -19.080 -51.537 1.00 87.44 185 LEU A CA 1
ATOM 1513 C C . LEU A 1 185 ? 36.897 -18.664 -52.050 1.00 87.44 185 LEU A C 1
ATOM 1515 O O . LEU A 1 185 ? 36.468 -17.537 -51.818 1.00 87.44 185 LEU A O 1
ATOM 1519 N N . GLN A 1 186 ? 36.144 -19.575 -52.671 1.00 88.75 186 GLN A N 1
ATOM 1520 C CA . GLN A 1 186 ? 34.765 -19.308 -53.100 1.00 88.75 186 GLN A CA 1
ATOM 1521 C C . GLN A 1 186 ? 33.827 -19.017 -51.919 1.00 88.75 186 GLN A C 1
ATOM 1523 O O . GLN A 1 186 ? 33.013 -18.095 -51.993 1.00 88.75 186 GLN A O 1
ATOM 1528 N N . GLN A 1 187 ? 33.960 -19.749 -50.808 1.00 90.69 187 GLN A N 1
ATOM 1529 C CA . GLN A 1 187 ? 33.195 -19.476 -49.585 1.00 90.69 187 GLN A CA 1
ATOM 1530 C C . GLN A 1 187 ? 33.552 -18.112 -48.973 1.00 90.69 187 GLN A C 1
ATOM 1532 O O . GLN A 1 187 ? 32.657 -17.376 -48.550 1.00 90.69 187 GLN A O 1
ATOM 1537 N N . SER A 1 188 ? 34.839 -17.746 -48.975 1.00 90.38 188 SER A N 1
ATOM 1538 C CA . SER A 1 188 ? 35.323 -16.427 -48.538 1.00 90.38 188 SER A CA 1
ATOM 1539 C C . SER A 1 188 ? 34.712 -15.296 -49.376 1.00 90.38 188 SER A C 1
ATOM 1541 O O . SER A 1 188 ? 34.117 -14.361 -48.832 1.00 90.38 188 SER A O 1
ATOM 1543 N N . ILE A 1 189 ? 34.751 -15.429 -50.707 1.00 92.31 189 ILE A N 1
ATOM 1544 C CA . ILE A 1 189 ? 34.154 -14.473 -51.653 1.00 92.31 189 ILE A CA 1
ATOM 1545 C C . ILE A 1 189 ? 32.644 -14.337 -51.413 1.00 92.31 189 ILE A C 1
ATOM 1547 O O . ILE A 1 189 ? 32.125 -13.222 -51.324 1.00 92.31 189 ILE A O 1
ATOM 1551 N N . PHE A 1 190 ? 31.929 -15.451 -51.228 1.00 95.25 190 PHE A N 1
ATOM 1552 C CA . PHE A 1 190 ? 30.496 -15.426 -50.931 1.00 95.25 190 PHE A CA 1
ATOM 1553 C C . PHE A 1 190 ? 30.183 -14.677 -49.625 1.00 95.25 190 PHE A C 1
ATOM 1555 O O . PHE A 1 190 ? 29.286 -13.828 -49.587 1.00 95.25 190 PHE A O 1
ATOM 1562 N N . ALA A 1 191 ? 30.950 -14.928 -48.560 1.00 95.00 191 ALA A N 1
ATOM 1563 C CA . ALA A 1 191 ? 30.792 -14.229 -47.287 1.00 95.00 191 ALA A CA 1
ATOM 1564 C C . ALA A 1 191 ? 31.055 -12.716 -47.421 1.00 95.00 191 ALA A C 1
ATOM 1566 O O . ALA A 1 191 ? 30.323 -11.903 -46.840 1.00 95.00 191 ALA A O 1
ATOM 1567 N N . LEU A 1 192 ? 32.056 -12.319 -48.214 1.00 95.19 192 LEU A N 1
ATOM 1568 C CA . LEU A 1 192 ? 32.342 -10.913 -48.510 1.00 95.19 192 LEU A CA 1
ATOM 1569 C C . LEU A 1 192 ? 31.204 -10.250 -49.299 1.00 95.19 192 LEU A C 1
ATOM 1571 O O . LEU A 1 192 ? 30.766 -9.165 -48.911 1.00 95.19 192 LEU A O 1
ATOM 1575 N N . HIS A 1 193 ? 30.641 -10.911 -50.315 1.00 96.25 193 HIS A N 1
ATOM 1576 C CA . HIS A 1 193 ? 29.460 -10.409 -51.030 1.00 96.25 193 HIS A CA 1
ATOM 1577 C C . HIS A 1 193 ? 28.241 -10.253 -50.117 1.00 96.25 193 HIS A C 1
ATOM 1579 O O . HIS A 1 193 ? 27.525 -9.253 -50.203 1.00 96.25 193 HIS A O 1
ATOM 1585 N N . GLN A 1 194 ? 28.016 -11.192 -49.194 1.00 95.88 194 GLN A N 1
ATOM 1586 C CA . GLN A 1 194 ? 26.920 -11.089 -48.231 1.00 95.88 194 GLN A CA 1
ATOM 1587 C C . GLN A 1 194 ? 27.094 -9.872 -47.304 1.00 95.88 194 GLN A C 1
ATOM 1589 O O . GLN A 1 194 ? 26.126 -9.178 -46.980 1.00 95.88 194 GLN A O 1
ATOM 1594 N N . ARG A 1 195 ? 28.332 -9.587 -46.880 1.00 95.00 195 ARG A N 1
ATOM 1595 C CA . ARG A 1 195 ? 28.667 -8.391 -46.089 1.00 95.00 195 ARG A CA 1
ATOM 1596 C C . ARG A 1 195 ? 28.496 -7.109 -46.899 1.00 95.00 195 ARG A C 1
ATOM 1598 O O . ARG A 1 195 ? 27.916 -6.161 -46.377 1.00 95.00 195 ARG A O 1
ATOM 1605 N N . LEU A 1 196 ? 28.926 -7.099 -48.160 1.00 95.62 196 LEU A N 1
ATOM 1606 C CA . LEU A 1 196 ? 28.743 -5.970 -49.072 1.00 95.62 196 LEU A CA 1
ATOM 1607 C C . LEU A 1 196 ? 27.254 -5.660 -49.283 1.00 95.62 196 LEU A C 1
ATOM 1609 O O . LEU A 1 196 ? 26.844 -4.509 -49.167 1.00 95.62 196 LEU A O 1
ATOM 1613 N N . GLY A 1 197 ? 26.421 -6.684 -49.488 1.00 95.00 197 GLY A N 1
ATOM 1614 C CA . GLY A 1 197 ? 24.969 -6.521 -49.604 1.00 95.00 197 GLY A CA 1
ATOM 1615 C C . GLY A 1 197 ? 24.331 -5.915 -48.348 1.00 95.00 197 GLY A C 1
ATOM 1616 O O . GLY A 1 197 ? 23.502 -5.010 -48.446 1.00 95.00 197 GLY A O 1
ATOM 1617 N N . ARG A 1 198 ? 24.758 -6.351 -47.154 1.00 94.56 198 ARG A N 1
ATOM 1618 C CA . ARG A 1 198 ? 24.328 -5.740 -45.882 1.00 94.56 198 ARG A CA 1
ATOM 1619 C C . ARG A 1 198 ? 24.799 -4.289 -45.746 1.00 94.56 198 ARG A C 1
ATOM 1621 O O . ARG A 1 198 ? 24.031 -3.457 -45.273 1.00 94.56 198 ARG A O 1
ATOM 1628 N N . CYS A 1 199 ? 26.020 -3.985 -46.186 1.00 95.06 199 CYS A N 1
ATOM 1629 C CA . CYS A 1 199 ? 26.577 -2.632 -46.169 1.00 95.06 199 CYS A CA 1
ATOM 1630 C C . CYS A 1 199 ? 25.779 -1.686 -47.079 1.00 95.06 199 CYS A C 1
ATOM 1632 O O . CYS A 1 199 ? 25.342 -0.635 -46.621 1.00 95.06 199 CYS A O 1
ATOM 1634 N N . ARG A 1 200 ? 25.471 -2.103 -48.312 1.00 95.00 200 ARG A N 1
ATOM 1635 C CA . ARG A 1 200 ? 24.648 -1.323 -49.250 1.00 95.00 200 ARG A CA 1
ATOM 1636 C C . ARG A 1 200 ? 23.234 -1.062 -48.731 1.00 95.00 200 ARG A C 1
ATOM 1638 O O . ARG A 1 200 ? 22.734 0.048 -48.875 1.00 95.00 200 ARG A O 1
ATOM 1645 N N . ARG A 1 201 ? 22.609 -2.044 -48.066 1.00 94.69 201 ARG A N 1
ATOM 1646 C CA . ARG A 1 201 ? 21.312 -1.835 -47.396 1.00 94.69 201 ARG A CA 1
ATOM 1647 C C . ARG A 1 201 ? 21.419 -0.799 -46.274 1.00 94.69 201 ARG A C 1
ATOM 1649 O O . ARG A 1 201 ? 20.593 0.100 -46.209 1.00 94.69 201 ARG A O 1
ATOM 1656 N N . ALA A 1 202 ? 22.448 -0.895 -45.433 1.00 92.56 202 ALA A N 1
ATOM 1657 C CA . ALA A 1 202 ? 22.662 0.056 -44.344 1.00 92.56 202 ALA A CA 1
ATOM 1658 C C . ALA A 1 202 ? 22.930 1.488 -44.847 1.00 92.56 202 ALA A C 1
ATOM 1660 O O . ALA A 1 202 ? 22.491 2.442 -44.209 1.00 92.56 202 ALA A O 1
ATOM 1661 N N . ILE A 1 203 ? 23.616 1.636 -45.985 1.00 93.31 203 ILE A N 1
ATOM 1662 C CA . ILE A 1 203 ? 23.810 2.920 -46.673 1.00 93.31 203 ILE A CA 1
ATOM 1663 C C . ILE A 1 203 ? 22.463 3.490 -47.131 1.00 93.31 203 ILE A C 1
ATOM 1665 O O . ILE A 1 203 ? 22.135 4.608 -46.751 1.00 93.31 203 ILE A O 1
ATOM 1669 N N . ALA A 1 204 ? 21.656 2.709 -47.857 1.00 93.81 204 ALA A N 1
ATOM 1670 C CA . ALA A 1 204 ? 20.349 3.158 -48.343 1.00 93.81 204 ALA A CA 1
ATOM 1671 C C . ALA A 1 204 ? 19.395 3.545 -47.195 1.00 93.81 204 ALA A C 1
ATOM 1673 O O . ALA A 1 204 ? 18.698 4.557 -47.263 1.00 93.81 204 ALA A O 1
ATOM 1674 N N . ASP A 1 205 ? 19.398 2.775 -46.102 1.00 91.31 205 ASP A N 1
ATOM 1675 C CA . ASP A 1 205 ? 18.610 3.086 -44.906 1.00 91.31 205 ASP A CA 1
ATOM 1676 C C . ASP A 1 205 ? 19.075 4.386 -44.225 1.00 91.31 205 ASP A C 1
ATOM 1678 O O . ASP A 1 205 ? 18.261 5.101 -43.636 1.00 91.31 205 ASP A O 1
ATOM 1682 N N . LEU A 1 206 ? 20.377 4.692 -44.265 1.00 89.69 206 LEU A N 1
ATOM 1683 C CA . LEU A 1 206 ? 20.936 5.926 -43.711 1.00 89.69 206 LEU A CA 1
ATOM 1684 C C . LEU A 1 206 ? 20.626 7.135 -44.603 1.00 89.69 206 LEU A C 1
ATOM 1686 O O . LEU A 1 206 ? 20.239 8.175 -44.080 1.00 89.69 206 LEU A O 1
ATOM 1690 N N . GLU A 1 207 ? 20.728 6.984 -45.923 1.00 90.81 207 GLU A N 1
ATOM 1691 C CA . GLU A 1 207 ? 20.366 8.013 -46.907 1.00 90.81 207 GLU A CA 1
ATOM 1692 C C . GLU A 1 207 ? 18.888 8.400 -46.781 1.00 90.81 207 GLU A C 1
ATOM 1694 O O . GLU A 1 207 ? 18.568 9.582 -46.681 1.00 90.81 207 GLU A O 1
ATOM 1699 N N . ARG A 1 208 ? 17.993 7.413 -46.642 1.00 89.94 208 ARG A N 1
ATOM 1700 C CA . ARG A 1 208 ? 16.565 7.665 -46.397 1.00 89.94 208 ARG A CA 1
ATOM 1701 C C . ARG A 1 208 ? 16.318 8.431 -45.095 1.00 89.94 208 ARG A C 1
ATOM 1703 O O . ARG A 1 208 ? 15.478 9.321 -45.049 1.00 89.94 208 ARG A O 1
ATOM 1710 N N . LYS A 1 209 ? 17.056 8.109 -44.026 1.00 85.75 209 LYS A N 1
ATOM 1711 C CA . LYS A 1 209 ? 16.953 8.829 -42.743 1.00 85.75 209 LYS A CA 1
ATOM 1712 C C . LYS A 1 209 ? 17.433 10.276 -42.844 1.00 85.75 209 LYS A C 1
ATOM 1714 O O . LYS A 1 209 ? 16.848 11.127 -42.179 1.00 85.75 209 LYS A O 1
ATOM 1719 N N . ILE A 1 210 ? 18.469 10.539 -43.644 1.00 85.50 210 ILE A N 1
ATOM 1720 C CA . ILE A 1 210 ? 18.957 11.895 -43.927 1.00 85.50 210 ILE A CA 1
ATOM 1721 C C . ILE A 1 210 ? 17.873 12.675 -44.674 1.00 85.50 210 ILE A C 1
ATOM 1723 O O . ILE A 1 210 ? 17.457 13.721 -44.183 1.00 85.50 210 ILE A O 1
ATOM 1727 N N . GLU A 1 211 ? 17.332 12.117 -45.759 1.00 86.44 211 GLU A N 1
ATOM 1728 C CA . GLU A 1 211 ? 16.264 12.740 -46.554 1.00 86.44 211 GLU A CA 1
ATOM 1729 C C . GLU A 1 211 ? 15.018 13.046 -45.705 1.00 86.44 211 GLU A C 1
ATOM 1731 O O . GLU A 1 211 ? 14.468 14.147 -45.745 1.00 86.44 211 GLU A O 1
ATOM 1736 N N . ASP A 1 212 ? 14.591 12.093 -44.873 1.00 84.19 212 ASP A N 1
ATOM 1737 C CA . ASP A 1 212 ? 13.465 12.289 -43.960 1.00 84.19 212 ASP A CA 1
ATOM 1738 C C . ASP A 1 212 ? 13.760 13.351 -42.887 1.00 84.19 212 ASP A C 1
ATOM 1740 O O . ASP A 1 212 ? 12.825 13.935 -42.336 1.00 84.19 212 ASP A O 1
ATOM 1744 N N . SER A 1 213 ? 15.026 13.563 -42.514 1.00 79.19 213 SER A N 1
ATOM 1745 C CA . SER A 1 213 ? 15.420 14.604 -41.555 1.00 79.19 213 SER A CA 1
ATOM 1746 C C . SER A 1 213 ? 15.441 15.991 -42.195 1.00 79.19 213 SER A C 1
ATOM 1748 O O . SER A 1 213 ? 14.933 16.931 -41.593 1.00 79.19 213 SER A O 1
ATOM 1750 N N . GLU A 1 214 ? 15.927 16.099 -43.433 1.00 79.31 214 GLU A N 1
ATOM 1751 C CA . GLU A 1 214 ? 15.990 17.349 -44.197 1.00 79.31 214 GLU A CA 1
ATOM 1752 C C . GLU A 1 214 ? 14.597 17.844 -44.592 1.00 79.31 214 GLU A C 1
ATOM 1754 O O . GLU A 1 214 ? 14.348 19.039 -44.564 1.00 79.31 214 GLU A O 1
ATOM 1759 N N . LYS A 1 215 ? 13.652 16.939 -44.886 1.00 77.94 215 LYS A N 1
ATOM 1760 C CA . LYS A 1 215 ? 12.248 17.306 -45.159 1.00 77.94 215 LYS A CA 1
ATOM 1761 C C . LYS A 1 215 ? 11.479 17.798 -43.929 1.00 77.94 215 LYS A C 1
ATOM 1763 O O . LYS A 1 215 ? 10.399 18.365 -44.081 1.00 77.94 215 LYS A O 1
ATOM 1768 N N . ARG A 1 216 ? 11.958 17.481 -42.721 1.00 64.06 216 ARG A N 1
ATOM 1769 C CA . ARG A 1 216 ? 11.308 17.832 -41.445 1.00 64.06 216 ARG A CA 1
ATOM 1770 C C . ARG A 1 216 ? 11.910 19.070 -40.774 1.00 64.06 216 ARG A C 1
ATOM 1772 O O . ARG A 1 216 ? 11.281 19.569 -39.841 1.00 64.06 216 ARG A O 1
ATOM 1779 N N . GLY A 1 217 ? 13.102 19.501 -41.192 1.00 55.62 217 GLY A N 1
ATOM 1780 C CA . GLY A 1 217 ? 13.739 20.759 -40.780 1.00 55.62 217 GLY A CA 1
ATOM 1781 C C . GLY A 1 217 ? 13.323 21.911 -41.679 1.00 55.62 217 GLY A C 1
ATOM 1782 O O . GLY A 1 217 ? 13.256 23.039 -41.148 1.00 55.62 217 GLY A O 1
#

Mean predicted aligned error: 15.19 Å

Sequence (217 aa):
MDSVMAANNKQLYMRLQSMVKQLHSDAKATDKLNKDRKSHYYIKEQALFSETLFPVSSTEFSHYVSYVDKQLNHLIALQNAGHKQLADSLLEQLEQQISAIIVALKSDPNRHKDSDYRLQINKRRYNQRQSDNRQHSQAKSVMMNAHQMHSKLVEYRGFESRLELMIREEEQKLKRSNGANQNALQQSIFALHQRLGRCRRAIADLERKIEDSEKRG